Protein AF-0000000080758998 (afdb_homodimer)

Organism: Acetivibrio thermocellus (strain ATCC 27405 / DSM 1237 / JCM 9322 / NBRC 103400 / NCIMB 10682 / NRRL B-4536 / VPI 7372) (NCBI:txid203119)

pLDDT: mean 91.08, std 13.08, range [47.91, 98.75]

Secondary structure (DSSP, 8-state):
--S-HHHHHHHHHHHHHHHTGGGSPBPHHHHHHHHT--HHHHHHHHHHHHHTTSEEEE-STT-EEEESS-GGG-BHHHHHHHHH----SSGGG-TTS----TTGGG-TTHHHHHHHHHHHHHHHHT-BHHHHHHHHHHHHHH-/--S-HHHHHHHHHHHHHHHTGGGSPBPHHHHHHHHT--HHHHHHHHHHHHHTTSEEEE-STT-EEEESS-GGG-BHHHHHHHHH----SSGGG-TTS----TTGGG-TTHHHHHHHHHHHHHHHHT-BHHHHHHHHHHHHHH-

Sequence (286 aa):
MWLSTKGRYGLKAMLDLALHNGEGPVALKSIAERQNLPENYLEQLFATLKKAGHITSVRGAQGGYLLSKDPDSITIGSILRSLEGSLAPVDCVVEDSSPKCDRFDNCVTKIVWEKIRDSVNEAVDSITLGDLVKESNKNSALSMWLSTKGRYGLKAMLDLALHNGEGPVALKSIAERQNLPENYLEQLFATLKKAGHITSVRGAQGGYLLSKDPDSITIGSILRSLEGSLAPVDCVVEDSSPKCDRFDNCVTKIVWEKIRDSVNEAVDSITLGDLVKESNKNSALS

Radius of gyration: 22.81 Å; Cα contacts (8 Å, |Δi|>4): 418; chains: 2; bounding box: 39×72×48 Å

Nearest PDB structures (foldseek):
  2y75-assembly1_E  TM=8.784E-01  e=3.991E-14  Bacillus subtilis
  4cic-assembly1_B  TM=9.166E-01  e=1.744E-13  Thermincola potens JR
  3lwf-assembly1_A  TM=8.709E-01  e=7.597E-12  Listeria innocua
  4hf0-assembly1_B  TM=9.164E-01  e=1.730E-10  Escherichia coli K-12
  4hf0-assembly1_A  TM=8.761E-01  e=5.642E-11  Escherichia coli K-12

InterPro domains:
  IPR000944 Transcription regulator Rrf2 [PF02082] (3-135)
  IPR000944 Transcription regulator Rrf2 [PS51197] (2-134)
  IPR000944 Transcription regulator Rrf2 [PTHR33221] (1-139)
  IPR000944 Transcription regulator Rrf2 [TIGR00738] (1-134)
  IPR036388 Winged helix-like DNA-binding domain superfamily [G3DSA:1.10.10.10] (1-142)
  IPR036390 Winged helix DNA-binding domain superfamily [SSF46785] (3-136)

Structure (mmCIF, N/CA/C/O backbone):
data_AF-0000000080758998-model_v1
#
loop_
_entity.id
_entity.type
_entity.pdbx_description
1 polymer 'Transcriptional regulator, BadM/Rrf2 family'
#
loop_
_atom_site.group_PDB
_atom_site.id
_atom_site.type_symbol
_atom_site.label_atom_id
_atom_site.label_alt_id
_atom_site.label_comp_id
_atom_site.label_asym_id
_atom_site.label_entity_id
_atom_site.label_seq_id
_atom_site.pdbx_PDB_ins_code
_atom_site.Cartn_x
_atom_site.Cartn_y
_atom_site.Cartn_z
_atom_site.occupancy
_atom_site.B_iso_or_equiv
_atom_site.auth_seq_id
_atom_site.auth_comp_id
_atom_site.auth_asym_id
_atom_site.auth_atom_id
_atom_site.pdbx_PDB_model_num
ATOM 1 N N . MET A 1 1 ? 4.918 3.82 -6.637 1 75.25 1 MET A N 1
ATOM 2 C CA . MET A 1 1 ? 4.43 4.801 -5.672 1 75.25 1 MET A CA 1
ATOM 3 C C . MET A 1 1 ? 2.904 4.875 -5.691 1 75.25 1 MET A C 1
ATOM 5 O O . MET A 1 1 ? 2.293 4.863 -6.762 1 75.25 1 MET A O 1
ATOM 9 N N . TRP A 1 2 ? 2.297 4.48 -4.488 1 87 2 TRP A N 1
ATOM 10 C CA . TRP A 1 2 ? 0.851 4.332 -4.617 1 87 2 TRP A CA 1
ATOM 11 C C . TRP A 1 2 ? 0.118 5.332 -3.732 1 87 2 TRP A C 1
ATOM 13 O O . TRP A 1 2 ? -1.095 5.516 -3.863 1 87 2 TRP A O 1
ATOM 23 N N . LEU A 1 3 ? 0.862 6.023 -2.943 1 92.38 3 LEU A N 1
ATOM 24 C CA . LEU A 1 3 ? 0.209 7.105 -2.217 1 92.38 3 LEU A CA 1
ATOM 25 C C . LEU A 1 3 ? 0.154 8.375 -3.061 1 92.38 3 LEU A C 1
ATOM 27 O O . LEU A 1 3 ? 1.17 8.797 -3.617 1 92.38 3 LEU A O 1
ATOM 31 N N . SER A 1 4 ? -0.999 8.953 -3.184 1 93.06 4 SER A N 1
ATOM 32 C CA . SER A 1 4 ? -1.203 10.102 -4.062 1 93.06 4 SER A CA 1
ATOM 33 C C . SER A 1 4 ? -0.586 11.367 -3.477 1 93.06 4 SER A C 1
ATOM 35 O O . SER A 1 4 ? -0.153 11.375 -2.322 1 93.06 4 SER A O 1
ATOM 37 N N . THR A 1 5 ? -0.54 12.398 -4.285 1 92.12 5 THR A N 1
ATOM 38 C CA . THR A 1 5 ? -0.118 13.711 -3.814 1 92.12 5 THR A CA 1
ATOM 39 C C . THR A 1 5 ? -1.087 14.25 -2.766 1 92.12 5 THR A C 1
ATOM 41 O O . THR A 1 5 ? -0.68 14.953 -1.837 1 92.12 5 THR A O 1
ATOM 44 N N . LYS A 1 6 ? -2.361 13.859 -2.928 1 94.94 6 LYS A N 1
ATOM 45 C CA . LYS A 1 6 ? -3.363 14.289 -1.957 1 94.94 6 LYS A CA 1
ATOM 46 C C . LYS A 1 6 ? -3.02 13.797 -0.555 1 94.94 6 LYS A C 1
ATOM 48 O O . LYS A 1 6 ? -3.07 14.57 0.408 1 94.94 6 LYS A O 1
ATOM 53 N N . GLY A 1 7 ? -2.688 12.516 -0.484 1 96 7 GLY A N 1
ATOM 54 C CA . GLY A 1 7 ? -2.305 11.961 0.805 1 96 7 GLY A CA 1
ATOM 55 C C . GLY A 1 7 ? -1.021 12.555 1.354 1 96 7 GLY A C 1
ATOM 56 O O . GLY A 1 7 ? -0.948 12.906 2.533 1 96 7 GLY A O 1
ATOM 57 N N . ARG A 1 8 ? -0.044 12.758 0.518 1 94.88 8 ARG A N 1
ATOM 58 C CA . ARG A 1 8 ? 1.261 13.258 0.937 1 94.88 8 ARG A CA 1
ATOM 59 C C . ARG A 1 8 ? 1.174 14.719 1.374 1 94.88 8 ARG A C 1
ATOM 61 O O . ARG A 1 8 ? 1.619 15.07 2.467 1 94.88 8 ARG A O 1
ATOM 68 N N . TYR A 1 9 ? 0.554 15.531 0.557 1 95.44 9 TYR A N 1
ATOM 69 C CA . TYR A 1 9 ? 0.437 16.953 0.86 1 95.44 9 TYR A CA 1
ATOM 70 C C . TYR A 1 9 ? -0.519 17.188 2.023 1 95.44 9 TYR A C 1
ATOM 72 O O . TYR A 1 9 ? -0.305 18.078 2.842 1 95.44 9 TYR A O 1
ATOM 80 N N . GLY A 1 10 ? -1.543 16.375 2.064 1 97.25 10 GLY A N 1
ATOM 81 C CA . GLY A 1 10 ? -2.479 16.5 3.17 1 97.25 10 GLY A CA 1
ATOM 82 C C . GLY A 1 10 ? -1.844 16.219 4.52 1 97.25 10 GLY A C 1
ATOM 83 O O . GLY A 1 10 ? -2.062 16.969 5.477 1 97.25 10 GLY A O 1
ATOM 84 N N . LEU A 1 11 ? -1.077 15.203 4.516 1 97.38 11 LEU A N 1
ATOM 85 C CA . LEU A 1 11 ? -0.407 14.875 5.773 1 97.38 11 LEU A CA 1
ATOM 86 C C . LEU A 1 11 ? 0.593 15.961 6.152 1 97.38 11 LEU A C 1
ATOM 88 O O . LEU A 1 11 ? 0.676 16.359 7.316 1 97.38 11 LEU A O 1
ATOM 92 N N . LYS A 1 12 ? 1.304 16.438 5.211 1 95.75 12 LYS A N 1
ATOM 93 C CA . LYS A 1 12 ? 2.244 17.531 5.445 1 95.75 12 LYS A CA 1
ATOM 94 C C . LYS A 1 12 ? 1.531 18.766 5.992 1 95.75 12 LYS A C 1
ATOM 96 O O . LYS A 1 12 ? 2.01 19.406 6.934 1 95.75 12 LYS A O 1
ATOM 101 N N . ALA A 1 13 ? 0.455 19.078 5.402 1 96.5 13 ALA A N 1
ATOM 102 C CA . ALA A 1 13 ? -0.324 20.25 5.809 1 96.5 13 ALA A CA 1
ATOM 103 C C . ALA A 1 13 ? -0.891 20.062 7.211 1 96.5 13 ALA A C 1
ATOM 105 O O . ALA A 1 13 ? -0.872 21 8.016 1 96.5 13 ALA A O 1
ATOM 106 N N . MET A 1 14 ? -1.357 18.891 7.512 1 97.81 14 MET A N 1
ATOM 107 C CA . MET A 1 14 ? -1.896 18.609 8.836 1 97.81 14 MET A CA 1
ATOM 108 C C . MET A 1 14 ? -0.81 18.719 9.898 1 97.81 14 MET A C 1
ATOM 110 O O . MET A 1 14 ? -1.061 19.219 11 1 97.81 14 MET A O 1
ATOM 114 N N . LEU A 1 15 ? 0.361 18.234 9.555 1 97.25 15 LEU A N 1
ATOM 115 C CA . LEU A 1 15 ? 1.479 18.375 10.477 1 97.25 15 LEU A CA 1
ATOM 116 C C . LEU A 1 15 ? 1.803 19.844 10.727 1 97.25 15 LEU A C 1
ATOM 118 O O . LEU A 1 15 ? 2.006 20.25 11.867 1 97.25 15 LEU A O 1
ATOM 122 N N . ASP A 1 16 ? 1.85 20.609 9.656 1 96.19 16 ASP A N 1
ATOM 123 C CA . ASP A 1 16 ? 2.1 22.047 9.797 1 96.19 16 ASP A CA 1
ATOM 124 C C . ASP A 1 16 ? 1.075 22.688 10.719 1 96.19 16 ASP A C 1
ATOM 126 O O . ASP A 1 16 ? 1.44 23.422 11.641 1 96.19 16 ASP A O 1
ATOM 130 N N . LEU A 1 17 ? -0.152 22.375 10.484 1 97.31 17 LEU A N 1
ATOM 131 C CA . LEU A 1 17 ? -1.224 22.906 11.32 1 97.31 17 LEU A CA 1
ATOM 132 C C . LEU A 1 17 ? -1.021 22.516 12.781 1 97.31 17 LEU A C 1
ATOM 134 O O . LEU A 1 17 ? -1.154 23.359 13.672 1 97.31 17 LEU A O 1
ATOM 138 N N . ALA A 1 18 ? -0.689 21.281 13 1 97.25 18 ALA A N 1
ATOM 139 C CA . ALA A 1 18 ? -0.505 20.766 14.352 1 97.25 18 ALA A CA 1
ATOM 140 C C . ALA A 1 18 ? 0.653 21.469 15.055 1 97.25 18 ALA A C 1
ATOM 142 O O . ALA A 1 18 ? 0.594 21.734 16.25 1 97.25 18 ALA A O 1
ATOM 143 N N . LEU A 1 19 ? 1.689 21.766 14.305 1 95.75 19 LEU A N 1
ATOM 144 C CA . LEU A 1 19 ? 2.871 22.422 14.859 1 95.75 19 LEU A CA 1
ATOM 145 C C . LEU A 1 19 ? 2.555 23.844 15.289 1 95.75 19 LEU A C 1
ATOM 147 O O . LEU A 1 19 ? 3.254 24.422 16.125 1 95.75 19 LEU A O 1
ATOM 151 N N . HIS A 1 20 ? 1.472 24.391 14.781 1 94.31 20 HIS A N 1
ATOM 152 C CA . HIS A 1 20 ? 1.11 25.781 15.062 1 94.31 20 HIS A CA 1
ATOM 153 C C . HIS A 1 20 ? -0.234 25.859 15.781 1 94.31 20 HIS A C 1
ATOM 155 O O . HIS A 1 20 ? -0.854 26.922 15.82 1 94.31 20 HIS A O 1
ATOM 161 N N . ASN A 1 21 ? -0.878 24.734 16.219 1 86.12 21 ASN A N 1
ATOM 162 C CA . ASN A 1 21 ? -2.189 24.594 16.844 1 86.12 21 ASN A CA 1
ATOM 163 C C . ASN A 1 21 ? -2.301 25.453 18.109 1 86.12 21 ASN A C 1
ATOM 165 O O . ASN A 1 21 ? -3.395 25.891 18.469 1 86.12 21 ASN A O 1
ATOM 169 N N . GLY A 1 22 ? -1.357 25.844 18.828 1 83.44 22 GLY A N 1
ATOM 170 C CA . GLY A 1 22 ? -1.404 26.594 20.078 1 83.44 22 GLY A CA 1
ATOM 171 C C . GLY A 1 22 ? -1.397 28.094 19.875 1 83.44 22 GLY A C 1
ATOM 172 O O . GLY A 1 22 ? -1.568 28.859 20.828 1 83.44 22 GLY A O 1
ATOM 173 N N . GLU A 1 23 ? -1.431 28.609 18.688 1 87 23 GLU A N 1
ATOM 174 C CA . GLU A 1 23 ? -1.254 30.031 18.391 1 87 23 GLU A CA 1
ATOM 175 C C . GLU A 1 23 ? -2.537 30.641 17.844 1 87 23 GLU A C 1
ATOM 177 O O . GLU A 1 23 ? -2.535 31.781 17.375 1 87 23 GLU A O 1
ATOM 182 N N . GLY A 1 24 ? -3.65 29.938 17.922 1 92.44 24 GLY A N 1
ATOM 183 C CA . GLY A 1 24 ? -4.871 30.391 17.281 1 92.44 24 GLY A CA 1
ATOM 184 C C . GLY A 1 24 ? -5.055 29.844 15.875 1 92.44 24 GLY A C 1
ATOM 185 O O . GLY A 1 24 ? -4.312 28.953 15.453 1 92.44 24 GLY A O 1
ATOM 186 N N . PRO A 1 25 ? -6.062 30.375 15.203 1 97.06 25 PRO A N 1
ATOM 187 C CA . PRO A 1 25 ? -6.309 29.906 13.844 1 97.06 25 PRO A CA 1
ATOM 188 C C . PRO A 1 25 ? -5.133 30.156 12.906 1 97.06 25 PRO A C 1
ATOM 190 O O . PRO A 1 25 ? -4.5 31.219 12.977 1 97.06 25 PRO A O 1
ATOM 193 N N . VAL A 1 26 ? -4.801 29.141 12.117 1 97.19 26 VAL A N 1
ATOM 194 C CA . VAL A 1 26 ? -3.682 29.25 11.18 1 97.19 26 VAL A CA 1
ATOM 195 C C . VAL A 1 26 ? -4.207 29.531 9.773 1 97.19 26 VAL A C 1
ATOM 197 O O . VAL A 1 26 ? -5.051 28.781 9.266 1 97.19 26 VAL A O 1
ATOM 200 N N . ALA A 1 27 ? -3.654 30.562 9.203 1 96.5 27 ALA A N 1
ATOM 201 C CA . ALA A 1 27 ? -4.094 30.938 7.863 1 96.5 27 ALA A CA 1
ATOM 202 C C . ALA A 1 27 ? -3.623 29.906 6.828 1 96.5 27 ALA A C 1
ATOM 204 O O . ALA A 1 27 ? -2.479 29.453 6.875 1 96.5 27 ALA A O 1
ATOM 205 N N . LEU A 1 28 ? -4.562 29.609 5.914 1 96.81 28 LEU A N 1
ATOM 206 C CA . LEU A 1 28 ? -4.242 28.688 4.84 1 96.81 28 LEU A CA 1
ATOM 207 C C . LEU A 1 28 ? -3.037 29.156 4.039 1 96.81 28 LEU A C 1
ATOM 209 O O . LEU A 1 28 ? -2.172 28.359 3.672 1 96.81 28 LEU A O 1
ATOM 213 N N . LYS A 1 29 ? -3.004 30.406 3.764 1 96.31 29 LYS A N 1
ATOM 214 C CA . LYS A 1 29 ? -1.925 31.016 2.992 1 96.31 29 LYS A CA 1
ATOM 215 C C . LYS A 1 29 ? -0.573 30.797 3.662 1 96.31 29 LYS A C 1
ATOM 217 O O . LYS A 1 29 ? 0.427 30.547 2.986 1 96.31 29 LYS A O 1
ATOM 222 N N . SER A 1 30 ? -0.498 30.938 4.926 1 96.31 30 SER A N 1
ATOM 223 C CA . SER A 1 30 ? 0.747 30.734 5.66 1 96.31 30 SER A CA 1
ATOM 224 C C . SER A 1 30 ? 1.235 29.297 5.535 1 96.31 30 SER A C 1
ATOM 226 O O . SER A 1 30 ? 2.432 29.047 5.355 1 96.31 30 SER A O 1
ATOM 228 N N . ILE A 1 31 ? 0.335 28.359 5.609 1 96.25 31 ILE A N 1
ATOM 229 C CA . ILE A 1 31 ? 0.683 26.938 5.457 1 96.25 31 ILE A CA 1
ATOM 230 C C . ILE A 1 31 ? 1.204 26.688 4.043 1 96.25 31 ILE A C 1
ATOM 232 O O . ILE A 1 31 ? 2.234 26.047 3.863 1 96.25 31 ILE A O 1
ATOM 236 N N . ALA A 1 32 ? 0.488 27.188 3.096 1 97.12 32 ALA A N 1
ATOM 237 C CA . ALA A 1 32 ? 0.875 27.031 1.696 1 97.12 32 ALA A CA 1
ATOM 238 C C . ALA A 1 32 ? 2.293 27.547 1.46 1 97.12 32 ALA A C 1
ATOM 240 O O . ALA A 1 32 ? 3.1 26.875 0.81 1 97.12 32 ALA A O 1
ATOM 241 N N . GLU A 1 33 ? 2.637 28.656 2.014 1 96.19 33 GLU A N 1
ATOM 242 C CA . GLU A 1 33 ? 3.949 29.266 1.853 1 96.19 33 GLU A CA 1
ATOM 243 C C . GLU A 1 33 ? 5.035 28.453 2.547 1 96.19 33 GLU A C 1
ATOM 245 O O . GLU A 1 33 ? 6.082 28.172 1.959 1 96.19 33 GLU A O 1
ATOM 250 N N . ARG A 1 34 ? 4.746 28.031 3.736 1 93.88 34 ARG A N 1
ATOM 251 C CA . ARG A 1 34 ? 5.734 27.281 4.5 1 93.88 34 ARG A CA 1
ATOM 252 C C . ARG A 1 34 ? 6.027 25.938 3.848 1 93.88 34 ARG A C 1
ATOM 254 O O . ARG A 1 34 ? 7.176 25.484 3.832 1 93.88 34 ARG A O 1
ATOM 261 N N . GLN A 1 35 ? 4.965 25.312 3.262 1 92.88 35 GLN A N 1
ATOM 262 C CA . GLN A 1 35 ? 5.102 23.969 2.744 1 92.88 35 GLN A CA 1
ATOM 263 C C . GLN A 1 35 ? 5.273 23.969 1.228 1 92.88 35 GLN A C 1
ATOM 265 O O . GLN A 1 35 ? 5.371 22.906 0.605 1 92.88 35 GLN A O 1
ATOM 270 N N . ASN A 1 36 ? 5.32 25.141 0.653 1 93 36 ASN A N 1
ATOM 271 C CA . ASN A 1 36 ? 5.492 25.297 -0.787 1 93 36 ASN A CA 1
ATOM 272 C C . ASN A 1 36 ? 4.449 24.5 -1.566 1 93 36 ASN A C 1
ATOM 274 O O . ASN A 1 36 ? 4.793 23.688 -2.432 1 93 36 ASN A O 1
ATOM 278 N N . LEU A 1 37 ? 3.199 24.734 -1.185 1 94.88 37 LEU A N 1
ATOM 279 C CA . LEU A 1 37 ? 2.053 24.125 -1.847 1 94.88 37 LEU A CA 1
ATOM 280 C C . LEU A 1 37 ? 1.138 25.188 -2.445 1 94.88 37 LEU A C 1
ATOM 282 O O . LEU A 1 37 ? 0.987 26.266 -1.879 1 94.88 37 LEU A O 1
ATOM 286 N N . PRO A 1 38 ? 0.554 24.859 -3.568 1 95.88 38 PRO A N 1
ATOM 287 C CA . PRO A 1 38 ? -0.448 25.797 -4.07 1 95.88 38 PRO A CA 1
ATOM 288 C C . PRO A 1 38 ? -1.614 25.984 -3.105 1 95.88 38 PRO A C 1
ATOM 290 O O . PRO A 1 38 ? -2.162 25.016 -2.59 1 95.88 38 PRO A O 1
ATOM 293 N N . GLU A 1 39 ? -1.94 27.266 -2.906 1 96.75 39 GLU A N 1
ATOM 294 C CA . GLU A 1 39 ? -3.004 27.578 -1.957 1 96.75 39 GLU A CA 1
ATOM 295 C C . GLU A 1 39 ? -4.328 26.953 -2.389 1 96.75 39 GLU A C 1
ATOM 297 O O . GLU A 1 39 ? -5.094 26.469 -1.553 1 96.75 39 GLU A O 1
ATOM 302 N N . ASN A 1 40 ? -4.652 27 -3.654 1 97 40 ASN A N 1
ATOM 303 C CA . ASN A 1 40 ? -5.898 26.422 -4.156 1 97 40 ASN A CA 1
ATOM 304 C C . ASN A 1 40 ? -5.965 24.922 -3.912 1 97 40 ASN A C 1
ATOM 306 O O . ASN A 1 40 ? -7.035 24.391 -3.605 1 97 40 ASN A O 1
ATOM 310 N N . TYR A 1 41 ? -4.863 24.297 -4.129 1 96.56 41 TYR A N 1
ATOM 311 C CA . TYR A 1 41 ? -4.793 22.875 -3.855 1 96.56 41 TYR A CA 1
ATOM 312 C C . TYR A 1 41 ? -5.031 22.578 -2.379 1 96.56 41 TYR A C 1
ATOM 314 O O . TYR A 1 41 ? -5.785 21.672 -2.029 1 96.56 41 TYR A O 1
ATOM 322 N N . LEU A 1 42 ? -4.422 23.375 -1.523 1 97.75 42 LEU A N 1
ATOM 323 C CA . LEU A 1 42 ? -4.578 23.234 -0.081 1 97.75 42 LEU A CA 1
ATOM 324 C C . LEU A 1 42 ? -6.027 23.469 0.336 1 97.75 42 LEU A C 1
ATOM 326 O O . LEU A 1 42 ? -6.52 22.844 1.273 1 97.75 42 LEU A O 1
ATOM 330 N N . GLU A 1 43 ? -6.656 24.375 -0.292 1 97.88 43 GLU A N 1
ATOM 331 C CA . GLU A 1 43 ? -8.062 24.641 -0.006 1 97.88 43 GLU A CA 1
ATOM 332 C C . GLU A 1 43 ? -8.914 23.391 -0.215 1 97.88 43 GLU A C 1
ATOM 334 O O . GLU A 1 43 ? -9.789 23.094 0.599 1 97.88 43 GLU A O 1
ATOM 339 N N . GLN A 1 44 ? -8.688 22.734 -1.255 1 98 44 GLN A N 1
ATOM 340 C CA . GLN A 1 44 ? -9.422 21.5 -1.559 1 98 44 GLN A CA 1
ATOM 341 C C . GLN A 1 44 ? -9.133 20.422 -0.524 1 98 44 GLN A C 1
ATOM 343 O O . GLN A 1 44 ? -10.047 19.734 -0.064 1 98 44 GLN A O 1
ATOM 348 N N . LEU A 1 45 ? -7.879 20.281 -0.2 1 98.38 45 LEU A N 1
ATOM 349 C CA . LEU A 1 45 ? -7.5 19.297 0.804 1 98.38 45 LEU A CA 1
ATOM 350 C C . LEU A 1 45 ? -8.164 19.594 2.143 1 98.38 45 LEU A C 1
ATOM 352 O O . LEU A 1 45 ? -8.703 18.703 2.787 1 98.38 45 LEU A O 1
ATOM 356 N N . PHE A 1 46 ? -8.133 20.906 2.525 1 98.5 46 PHE A N 1
ATOM 357 C CA . PHE A 1 46 ? -8.656 21.297 3.828 1 98.5 46 PHE A CA 1
ATOM 358 C C . PHE A 1 46 ? -10.172 21.172 3.859 1 98.5 46 PHE A C 1
ATOM 360 O O . PHE A 1 46 ? -10.758 20.875 4.906 1 98.5 46 PHE A O 1
ATOM 367 N N . ALA A 1 47 ? -10.805 21.406 2.727 1 98.5 47 ALA A N 1
ATOM 368 C CA . ALA A 1 47 ? -12.25 21.172 2.668 1 98.5 47 ALA A CA 1
ATOM 369 C C . ALA A 1 47 ? -12.578 19.719 3.012 1 98.5 47 ALA A C 1
ATOM 371 O O . ALA A 1 47 ? -13.492 19.453 3.793 1 98.5 47 ALA A O 1
ATOM 372 N N . THR A 1 48 ? -11.844 18.828 2.439 1 98.56 48 THR A N 1
ATOM 373 C CA . THR A 1 48 ? -12.039 17.391 2.688 1 98.56 48 THR A CA 1
ATOM 374 C C . THR A 1 48 ? -11.75 17.062 4.148 1 98.56 48 THR A C 1
ATOM 376 O O . THR A 1 48 ? -12.516 16.328 4.781 1 98.56 48 THR A O 1
ATOM 379 N N . LEU A 1 49 ? -10.664 17.578 4.691 1 98.75 49 LEU A N 1
ATOM 380 C CA . LEU A 1 49 ? -10.25 17.328 6.066 1 98.75 49 LEU A CA 1
ATOM 381 C C . LEU A 1 49 ? -11.258 17.891 7.055 1 98.75 49 LEU A C 1
ATOM 383 O O . LEU A 1 49 ? -11.5 17.312 8.109 1 98.75 49 LEU A O 1
ATOM 387 N N . LYS A 1 50 ? -11.82 19.078 6.715 1 98.69 50 LYS A N 1
ATOM 388 C CA . LYS A 1 50 ? -12.859 19.672 7.543 1 98.69 50 LYS A CA 1
ATOM 389 C C . LYS A 1 50 ? -14.117 18.812 7.566 1 98.69 50 LYS A C 1
ATOM 391 O O . LYS A 1 50 ? -14.68 18.562 8.633 1 98.69 50 LYS A O 1
ATOM 396 N N . LYS A 1 51 ? -14.5 18.375 6.414 1 98.44 51 LYS A N 1
ATOM 397 C CA . LYS A 1 51 ? -15.672 17.5 6.305 1 98.44 51 LYS A CA 1
ATOM 398 C C . LYS A 1 51 ? -15.484 16.219 7.113 1 98.44 51 LYS A C 1
ATOM 400 O O . LYS A 1 51 ? -16.438 15.711 7.699 1 98.44 51 LYS A O 1
ATOM 405 N N . ALA A 1 52 ? -14.297 15.758 7.176 1 98.25 52 ALA A N 1
ATOM 406 C CA . ALA A 1 52 ? -13.977 14.523 7.891 1 98.25 52 ALA A CA 1
ATOM 407 C C . ALA A 1 52 ? -13.875 14.773 9.391 1 98.25 52 ALA A C 1
ATOM 409 O O . ALA A 1 52 ? -13.719 13.828 10.172 1 98.25 52 ALA A O 1
ATOM 410 N N . GLY A 1 53 ? -13.812 15.984 9.852 1 98.31 53 GLY A N 1
ATOM 411 C CA . GLY A 1 53 ? -13.844 16.328 11.266 1 98.31 53 GLY A CA 1
ATOM 412 C C . GLY A 1 53 ? -12.469 16.469 11.883 1 98.31 53 GLY A C 1
ATOM 413 O O . GLY A 1 53 ? -12.328 16.5 13.102 1 98.31 53 GLY A O 1
ATOM 414 N N . HIS A 1 54 ? -11.445 16.609 11.031 1 98.38 54 HIS A N 1
ATOM 415 C CA . HIS A 1 54 ? -10.086 16.719 11.555 1 98.38 54 HIS A CA 1
ATOM 416 C C . HIS A 1 54 ? -9.742 18.172 11.898 1 98.38 54 HIS A C 1
ATOM 418 O O . HIS A 1 54 ? -8.906 18.422 12.758 1 98.38 54 HIS A O 1
ATOM 424 N N . ILE A 1 55 ? -10.43 19.125 11.211 1 98.5 55 ILE A N 1
ATOM 425 C CA . ILE A 1 55 ? -10.133 20.531 11.414 1 98.5 55 ILE A CA 1
ATOM 426 C C . ILE A 1 55 ? -11.43 21.344 11.398 1 98.5 55 ILE A C 1
ATOM 428 O O . ILE A 1 55 ? -12.469 20.844 10.961 1 98.5 55 ILE A O 1
ATOM 432 N N . THR A 1 56 ? -11.32 22.5 11.93 1 97.69 56 THR A N 1
ATOM 433 C CA . THR A 1 56 ? -12.398 23.484 11.883 1 97.69 56 THR A CA 1
ATOM 434 C C . THR A 1 56 ? -11.898 24.812 11.312 1 97.69 56 THR A C 1
ATOM 436 O O . THR A 1 56 ? -10.695 25.062 11.297 1 97.69 56 THR A O 1
ATOM 439 N N . SER A 1 57 ? -12.812 25.594 10.805 1 97.12 57 SER A N 1
ATOM 440 C CA . SER A 1 57 ? -12.453 26.891 10.227 1 97.12 57 SER A CA 1
ATOM 441 C C . SER A 1 57 ? -13.039 28.031 11.031 1 97.12 57 SER A C 1
ATOM 443 O O . SER A 1 57 ? -14.133 27.922 11.586 1 97.12 57 SER A O 1
ATOM 445 N N . VAL A 1 58 ? -12.289 29.078 11.18 1 96.19 58 VAL A N 1
ATOM 446 C CA . VAL A 1 58 ? -12.711 30.344 11.766 1 96.19 58 VAL A CA 1
ATOM 447 C C . VAL A 1 58 ? -12.711 31.438 10.695 1 96.19 58 VAL A C 1
ATOM 449 O O . VAL A 1 58 ? -11.711 31.625 10 1 96.19 58 VAL A O 1
ATOM 452 N N . ARG A 1 59 ? -13.789 32.094 10.609 1 94.69 59 ARG A N 1
ATOM 453 C CA . ARG A 1 59 ? -13.922 33.125 9.594 1 94.69 59 ARG A CA 1
ATOM 454 C C . ARG A 1 59 ? -13.367 34.469 10.102 1 94.69 59 ARG A C 1
ATOM 456 O O . ARG A 1 59 ? -13.18 34.656 11.305 1 94.69 59 ARG A O 1
ATOM 463 N N . GLY A 1 60 ? -13.094 35.406 9.172 1 91.69 60 GLY A N 1
ATOM 464 C CA . GLY A 1 60 ? -12.688 36.75 9.508 1 91.69 60 GLY A CA 1
ATOM 465 C C . GLY A 1 60 ? -11.211 37 9.266 1 91.69 60 GLY A C 1
ATOM 466 O O . GLY A 1 60 ? -10.453 36.094 8.969 1 91.69 60 GLY A O 1
ATOM 467 N N . ALA A 1 61 ? -10.711 38.188 9.43 1 89 61 ALA A N 1
ATOM 468 C CA . ALA A 1 61 ? -9.359 38.656 9.141 1 89 61 ALA A CA 1
ATOM 469 C C . ALA A 1 61 ? -8.32 37.875 9.945 1 89 61 ALA A C 1
ATOM 471 O O . ALA A 1 61 ? -7.211 37.625 9.469 1 89 61 ALA A O 1
ATOM 472 N N . GLN A 1 62 ? -8.719 37.469 11.164 1 90.62 62 GLN A N 1
ATOM 473 C CA . GLN A 1 62 ? -7.805 36.719 12.008 1 90.62 62 GLN A CA 1
ATOM 474 C C . GLN A 1 62 ? -8.188 35.25 12.047 1 90.62 62 GLN A C 1
ATOM 476 O O . GLN A 1 62 ? -7.84 34.531 12.984 1 90.62 62 GLN A O 1
ATOM 481 N N . GLY A 1 63 ? -8.938 34.906 10.961 1 95.44 63 GLY A N 1
ATOM 482 C CA . GLY A 1 63 ? -9.398 33.531 10.93 1 95.44 63 GLY A CA 1
ATOM 483 C C . GLY A 1 63 ? -8.375 32.594 10.344 1 95.44 63 GLY A C 1
ATOM 484 O O . GLY A 1 63 ? -7.191 32.906 10.258 1 95.44 63 GLY A O 1
ATOM 485 N N . GLY A 1 64 ? -8.844 31.312 10.133 1 97.12 64 GLY A N 1
ATOM 486 C CA . GLY A 1 64 ? -8.008 30.219 9.68 1 97.12 64 GLY A CA 1
ATOM 487 C C . GLY A 1 64 ? -8.516 28.859 10.125 1 97.12 64 GLY A C 1
ATOM 488 O O . GLY A 1 64 ? -9.727 28.625 10.18 1 97.12 64 GLY A O 1
ATOM 489 N N . TYR A 1 65 ? -7.617 28.016 10.25 1 98.06 65 TYR A N 1
ATOM 490 C CA . TYR A 1 65 ? -7.992 26.641 10.57 1 98.06 65 TYR A CA 1
ATOM 491 C C . TYR A 1 65 ? -7.387 26.219 11.898 1 98.06 65 TYR A C 1
ATOM 493 O O . TYR A 1 65 ? -6.324 26.703 12.289 1 98.06 65 TYR A O 1
ATOM 501 N N . LEU A 1 66 ? -8.172 25.375 12.547 1 97.56 66 LEU A N 1
ATOM 502 C CA . LEU A 1 66 ? -7.75 24.75 13.797 1 97.56 66 LEU A CA 1
ATOM 503 C C . LEU A 1 66 ? -7.926 23.25 13.734 1 97.56 66 LEU A C 1
ATOM 505 O O . LEU A 1 66 ? -8.828 22.75 13.055 1 97.56 66 LEU A O 1
ATOM 509 N N . LEU A 1 67 ? -7.031 22.547 14.461 1 97.88 67 LEU A N 1
ATOM 510 C CA . LEU A 1 67 ? -7.336 21.125 14.68 1 97.88 67 LEU A CA 1
ATOM 511 C C . LEU A 1 67 ? -8.625 20.969 15.477 1 97.88 67 LEU A C 1
ATOM 513 O O . LEU A 1 67 ? -8.883 21.719 16.422 1 97.88 67 LEU A O 1
ATOM 517 N N . SER A 1 68 ? -9.422 20.031 15.117 1 96.81 68 SER A N 1
ATOM 518 C CA . SER A 1 68 ? -10.703 19.812 15.781 1 96.81 68 SER A CA 1
ATOM 519 C C . SER A 1 68 ? -10.516 19.094 17.109 1 96.81 68 SER A C 1
ATOM 521 O O . SER A 1 68 ? -11.391 19.141 17.984 1 96.81 68 SER A O 1
ATOM 523 N N . LYS A 1 69 ? -9.438 18.328 17.25 1 95.94 69 LYS A N 1
ATOM 524 C CA . LYS A 1 69 ? -9.117 17.562 18.453 1 95.94 69 LYS A CA 1
ATOM 525 C C . LYS A 1 69 ? -7.621 17.562 18.719 1 95.94 69 LYS A C 1
ATOM 527 O O . LYS A 1 69 ? -6.836 18.078 17.922 1 95.94 69 LYS A O 1
ATOM 532 N N . ASP A 1 70 ? -7.285 17.062 19.875 1 96.94 70 ASP A N 1
ATOM 533 C CA . ASP A 1 70 ? -5.883 16.922 20.25 1 96.94 70 ASP A CA 1
ATOM 534 C C . ASP A 1 70 ? -5.117 16.094 19.219 1 96.94 70 ASP A C 1
ATOM 536 O O . ASP A 1 70 ? -5.617 15.078 18.734 1 96.94 70 ASP A O 1
ATOM 540 N N . PRO A 1 71 ? -3.938 16.609 18.812 1 98 71 PRO A N 1
ATOM 541 C CA . PRO A 1 71 ? -3.152 15.875 17.828 1 98 71 PRO A CA 1
ATOM 542 C C . PRO A 1 71 ? -2.91 14.414 18.219 1 98 71 PRO A C 1
ATOM 544 O O . PRO A 1 71 ? -2.793 13.547 17.344 1 98 71 PRO A O 1
ATOM 547 N N . ASP A 1 72 ? -2.863 14.086 19.531 1 98.19 72 ASP A N 1
ATOM 548 C CA . ASP A 1 72 ? -2.617 12.727 20 1 98.19 72 ASP A CA 1
ATOM 549 C C . ASP A 1 72 ? -3.828 11.828 19.75 1 98.19 72 ASP A C 1
ATOM 551 O O . ASP A 1 72 ? -3.727 10.602 19.812 1 98.19 72 ASP A O 1
ATOM 555 N N . SER A 1 73 ? -4.961 12.445 19.453 1 98.06 73 SER A N 1
ATOM 556 C CA . SER A 1 73 ? -6.191 11.695 19.219 1 98.06 73 SER A CA 1
ATOM 557 C C . SER A 1 73 ? -6.469 11.539 17.734 1 98.06 73 SER A C 1
ATOM 559 O O . SER A 1 73 ? -7.453 10.906 17.344 1 98.06 73 SER A O 1
ATOM 561 N N . ILE A 1 74 ? -5.664 12.117 16.859 1 98.44 74 ILE A N 1
ATOM 562 C CA . ILE A 1 74 ? -5.805 12.039 15.414 1 98.44 74 ILE A CA 1
ATOM 563 C C . ILE A 1 74 ? -4.766 11.07 14.852 1 98.44 74 ILE A C 1
ATOM 565 O O . ILE A 1 74 ? -3.568 11.367 14.859 1 98.44 74 ILE A O 1
ATOM 569 N N . THR A 1 75 ? -5.203 9.953 14.352 1 98.75 75 THR A N 1
ATOM 570 C CA . THR A 1 75 ? -4.266 8.992 13.789 1 98.75 75 THR A CA 1
ATOM 571 C C . THR A 1 75 ? -3.914 9.367 12.352 1 98.75 75 THR A C 1
ATOM 573 O O . THR A 1 75 ? -4.707 10.008 11.656 1 98.75 75 THR A O 1
ATOM 576 N N . ILE A 1 76 ? -2.766 8.93 11.93 1 98.75 76 ILE A N 1
ATOM 577 C CA . ILE A 1 76 ? -2.361 9.125 10.539 1 98.75 76 ILE A CA 1
ATOM 578 C C . ILE A 1 76 ? -3.324 8.391 9.609 1 98.75 76 ILE A C 1
ATOM 580 O O . ILE A 1 76 ? -3.65 8.883 8.531 1 98.75 76 ILE A O 1
ATOM 584 N N . GLY A 1 77 ? -3.797 7.227 10.109 1 98.56 77 GLY A N 1
ATOM 585 C CA . GLY A 1 77 ? -4.758 6.461 9.336 1 98.56 77 GLY A CA 1
ATOM 586 C C . GLY A 1 77 ? -6.039 7.227 9.047 1 98.56 77 GLY A C 1
ATOM 587 O O . GLY A 1 77 ? -6.547 7.199 7.926 1 98.56 77 GLY A O 1
ATOM 588 N N . SER A 1 78 ? -6.555 7.91 10.102 1 98.56 78 SER A N 1
ATOM 589 C CA . SER A 1 78 ? -7.789 8.664 9.914 1 98.56 78 SER A CA 1
ATOM 590 C C . SER A 1 78 ? -7.594 9.797 8.914 1 98.56 78 SER A C 1
ATOM 592 O O . SER A 1 78 ? -8.477 10.07 8.094 1 98.56 78 SER A O 1
ATOM 594 N N . ILE A 1 79 ? -6.445 10.438 8.922 1 98.62 79 ILE A N 1
ATOM 595 C CA . ILE A 1 79 ? -6.133 11.516 7.984 1 98.62 79 ILE A CA 1
ATOM 596 C C . ILE A 1 79 ? -6.043 10.961 6.566 1 98.62 79 ILE A C 1
ATOM 598 O O . ILE A 1 79 ? -6.719 11.453 5.656 1 98.62 79 ILE A O 1
ATOM 602 N N . LEU A 1 80 ? -5.277 9.914 6.359 1 98.25 80 LEU A N 1
ATOM 603 C CA . LEU A 1 80 ? -5.047 9.367 5.027 1 98.25 80 LEU A CA 1
ATOM 604 C C . LEU A 1 80 ? -6.336 8.805 4.441 1 98.25 80 LEU A C 1
ATOM 606 O O . LEU A 1 80 ? -6.609 8.977 3.254 1 98.25 80 LEU A O 1
ATOM 610 N N . ARG A 1 81 ? -7.145 8.133 5.25 1 97.5 81 ARG A N 1
ATOM 611 C CA . ARG A 1 81 ? -8.383 7.562 4.738 1 97.5 81 ARG A CA 1
ATOM 612 C C . ARG A 1 81 ? -9.383 8.656 4.363 1 97.5 81 ARG A C 1
ATOM 614 O O . ARG A 1 81 ? -10.195 8.477 3.453 1 97.5 81 ARG A O 1
ATOM 621 N N . SER A 1 82 ? -9.312 9.781 5.035 1 97.69 82 SER A N 1
ATOM 622 C CA . SER A 1 82 ? -10.18 10.898 4.664 1 97.69 82 SER A CA 1
ATOM 623 C C . SER A 1 82 ? -9.789 11.469 3.309 1 97.69 82 SER A C 1
ATOM 625 O O . SER A 1 82 ? -10.641 11.984 2.578 1 97.69 82 SER A O 1
ATOM 627 N N . LEU A 1 83 ? -8.555 11.352 2.957 1 97.56 83 LEU A N 1
ATOM 628 C CA . LEU A 1 83 ? -8.031 11.961 1.736 1 97.56 83 LEU A CA 1
ATOM 629 C C . LEU A 1 83 ? -7.996 10.945 0.598 1 97.56 83 LEU A C 1
ATOM 631 O O . LEU A 1 83 ? -8.203 11.305 -0.565 1 97.56 83 LEU A O 1
ATOM 635 N N . GLU A 1 84 ? -7.73 9.664 0.925 1 95.25 84 GLU A N 1
ATOM 636 C CA . GLU A 1 84 ? -7.457 8.641 -0.078 1 95.25 84 GLU A CA 1
ATOM 637 C C . GLU A 1 84 ? -8.609 7.641 -0.175 1 95.25 84 GLU A C 1
ATOM 639 O O . GLU A 1 84 ? -8.727 6.91 -1.162 1 95.25 84 GLU A O 1
ATOM 644 N N . GLY A 1 85 ? -9.438 7.602 0.744 1 94.44 85 GLY A N 1
ATOM 645 C CA . GLY A 1 85 ? -10.328 6.465 0.886 1 94.44 85 GLY A CA 1
ATOM 646 C C . GLY A 1 85 ? -9.648 5.238 1.462 1 94.44 85 GLY A C 1
ATOM 647 O O . GLY A 1 85 ? -8.75 5.355 2.299 1 94.44 85 GLY A O 1
ATOM 648 N N . SER A 1 86 ? -10.133 4.055 1.026 1 95 86 SER A N 1
ATOM 649 C CA . SER A 1 86 ? -9.555 2.803 1.506 1 95 86 SER A CA 1
ATOM 650 C C . SER A 1 86 ? -8.078 2.699 1.146 1 95 86 SER A C 1
ATOM 652 O O . SER A 1 86 ? -7.676 3.08 0.044 1 95 86 SER A O 1
ATOM 654 N N . LEU A 1 87 ? -7.32 2.131 2.035 1 95.81 87 LEU A N 1
ATOM 655 C CA . LEU A 1 87 ? -5.898 1.927 1.785 1 95.81 87 LEU A CA 1
ATOM 656 C C . LEU A 1 87 ? -5.621 0.486 1.368 1 95.81 87 LEU A C 1
ATOM 658 O O . LEU A 1 87 ? -4.469 0.048 1.364 1 95.81 87 LEU A O 1
ATOM 662 N N . ALA A 1 88 ? -6.711 -0.233 1.074 1 95.25 88 ALA A N 1
ATOM 663 C CA . ALA A 1 88 ? -6.578 -1.611 0.611 1 95.25 88 ALA A CA 1
ATOM 664 C C . ALA A 1 88 ? -5.812 -1.678 -0.708 1 95.25 88 ALA A C 1
ATOM 666 O O . ALA A 1 88 ? -5.949 -0.792 -1.556 1 95.25 88 ALA A O 1
ATOM 667 N N . PRO A 1 89 ? -5.082 -2.771 -0.835 1 95.31 89 PRO A N 1
ATOM 668 C CA . PRO A 1 89 ? -4.273 -2.859 -2.053 1 95.31 89 PRO A CA 1
ATOM 669 C C . PRO A 1 89 ? -5.109 -3.145 -3.299 1 95.31 89 PRO A C 1
ATOM 671 O O . PRO A 1 89 ? -4.695 -2.811 -4.414 1 95.31 89 PRO A O 1
ATOM 674 N N . VAL A 1 90 ? -6.293 -3.867 -3.117 1 93.19 90 VAL A N 1
ATOM 675 C CA . VAL A 1 90 ? -7.16 -4.246 -4.227 1 93.19 90 VAL A CA 1
ATOM 676 C C . VAL A 1 90 ? -8.625 -4.105 -3.811 1 93.19 90 VAL A C 1
ATOM 678 O O . VAL A 1 90 ? -8.938 -4.062 -2.617 1 93.19 90 VAL A O 1
ATOM 681 N N . ASP A 1 91 ? -9.508 -4.113 -4.73 1 89.69 91 ASP A N 1
ATOM 682 C CA . ASP A 1 91 ? -10.914 -3.783 -4.508 1 89.69 91 ASP A CA 1
ATOM 683 C C . ASP A 1 91 ? -11.602 -4.859 -3.67 1 89.69 91 ASP A C 1
ATOM 685 O O . ASP A 1 91 ? -12.492 -4.559 -2.873 1 89.69 91 ASP A O 1
ATOM 689 N N . CYS A 1 92 ? -11.219 -6.016 -3.785 1 87.38 92 CYS A N 1
ATOM 690 C CA . CYS A 1 92 ? -11.961 -7.117 -3.186 1 87.38 92 CYS A CA 1
ATOM 691 C C . CYS A 1 92 ? -11.711 -7.191 -1.685 1 87.38 92 CYS A C 1
ATOM 693 O O . CYS A 1 92 ? -12.359 -7.965 -0.98 1 87.38 92 CYS A O 1
ATOM 695 N N . VAL A 1 93 ? -10.883 -6.41 -1.204 1 90.12 93 VAL A N 1
ATOM 696 C CA . VAL A 1 93 ? -10.625 -6.473 0.23 1 90.12 93 VAL A CA 1
ATOM 697 C C . VAL A 1 93 ? -10.883 -5.109 0.862 1 90.12 93 VAL A C 1
ATOM 699 O O . VAL A 1 93 ? -10.398 -4.82 1.959 1 90.12 93 VAL A O 1
ATOM 702 N N . VAL A 1 94 ? -11.617 -4.301 0.125 1 88.75 94 VAL A N 1
ATOM 703 C CA . VAL A 1 94 ? -12.023 -3.025 0.709 1 88.75 94 VAL A CA 1
ATOM 704 C C . VAL A 1 94 ? -13.016 -3.268 1.841 1 88.75 94 VAL A C 1
ATOM 706 O O . VAL A 1 94 ? -13.953 -4.062 1.696 1 88.75 94 VAL A O 1
ATOM 709 N N . GLU A 1 95 ? -12.789 -2.9 3.141 1 72.25 95 GLU A N 1
ATOM 710 C CA . GLU A 1 95 ? -13.539 -3.168 4.363 1 72.25 95 GLU A CA 1
ATOM 711 C C . GLU A 1 95 ? -15.039 -2.996 4.137 1 72.25 95 GLU A C 1
ATOM 713 O O . GLU A 1 95 ? -15.844 -3.789 4.633 1 72.25 95 GLU A O 1
ATOM 718 N N . ASP A 1 96 ? -15.625 -2.006 3.5 1 63.38 96 ASP A N 1
ATOM 719 C CA . ASP A 1 96 ? -17.062 -1.712 3.447 1 63.38 96 ASP A CA 1
ATOM 720 C C . ASP A 1 96 ? -17.672 -2.24 2.156 1 63.38 96 ASP A C 1
ATOM 722 O O . ASP A 1 96 ? -18.859 -1.995 1.882 1 63.38 96 ASP A O 1
ATOM 726 N N . SER A 1 97 ? -16.875 -2.971 1.414 1 57.56 97 SER A N 1
ATOM 727 C CA . SER A 1 97 ? -17.469 -3.395 0.145 1 57.56 97 SER A CA 1
ATOM 728 C C . SER A 1 97 ? -17.734 -4.895 0.137 1 57.56 97 SER A C 1
ATOM 730 O O . SER A 1 97 ? -17.031 -5.668 0.78 1 57.56 97 SER A O 1
ATOM 732 N N . SER A 1 98 ? -19.016 -5.16 0.066 1 55.25 98 SER A N 1
ATOM 733 C CA . SER A 1 98 ? -19.297 -6.555 -0.259 1 55.25 98 SER A CA 1
ATOM 734 C C . SER A 1 98 ? -18.375 -7.062 -1.363 1 55.25 98 SER A C 1
ATOM 736 O O . SER A 1 98 ? -18.141 -6.371 -2.359 1 55.25 98 SER A O 1
ATOM 738 N N . PRO A 1 99 ? -17.609 -7.953 -1.047 1 51.97 99 PRO A N 1
ATOM 739 C CA . PRO A 1 99 ? -16.609 -8.406 -2.016 1 51.97 99 PRO A CA 1
ATOM 740 C C . PRO A 1 99 ? -17.188 -8.602 -3.414 1 51.97 99 PRO A C 1
ATOM 742 O O . PRO A 1 99 ? -18.125 -9.398 -3.598 1 51.97 99 PRO A O 1
ATOM 745 N N . LYS A 1 100 ? -17.547 -7.52 -4.172 1 50.94 100 LYS A N 1
ATOM 746 C CA . LYS A 1 100 ? -17.969 -7.766 -5.547 1 50.94 100 LYS A CA 1
ATOM 747 C C . LYS A 1 100 ? -16.953 -8.625 -6.297 1 50.94 100 LYS A C 1
ATOM 749 O O . LYS A 1 100 ? -16.516 -8.258 -7.387 1 50.94 100 LYS A O 1
ATOM 754 N N . CYS A 1 101 ? -16.078 -9.266 -5.699 1 54.72 101 CYS A N 1
ATOM 755 C CA . CYS A 1 101 ? -15.203 -10.047 -6.578 1 54.72 101 CYS A CA 1
ATOM 756 C C . CYS A 1 101 ? -15.953 -11.234 -7.172 1 54.72 101 CYS A C 1
ATOM 758 O O . CYS A 1 101 ? -16.438 -12.102 -6.441 1 54.72 101 CYS A O 1
ATOM 760 N N . ASP A 1 102 ? -16.703 -11.039 -8.211 1 48.06 102 ASP A N 1
ATOM 761 C CA . ASP A 1 102 ? -17.406 -12.117 -8.898 1 48.06 102 ASP A CA 1
ATOM 762 C C . ASP A 1 102 ? -16.672 -13.445 -8.711 1 48.06 102 ASP A C 1
ATOM 764 O O . ASP A 1 102 ? -17.297 -14.516 -8.734 1 48.06 102 ASP A O 1
ATOM 768 N N . ARG A 1 103 ? -15.367 -13.461 -8.789 1 50.06 103 ARG A N 1
ATOM 769 C CA . ARG A 1 103 ? -14.633 -14.719 -8.664 1 50.06 103 ARG A CA 1
ATOM 770 C C . ARG A 1 103 ? -13.969 -14.828 -7.301 1 50.06 103 ARG A C 1
ATOM 772 O O . ARG A 1 103 ? -13.141 -15.711 -7.074 1 50.06 103 ARG A O 1
ATOM 779 N N . PHE A 1 104 ? -14.43 -13.875 -6.352 1 48.28 104 PHE A N 1
ATOM 780 C CA . PHE A 1 104 ? -13.867 -13.633 -5.023 1 48.28 104 PHE A CA 1
ATOM 781 C C . PHE A 1 104 ? -14.148 -14.812 -4.102 1 48.28 104 PHE A C 1
ATOM 783 O O . PHE A 1 104 ? -13.344 -15.125 -3.219 1 48.28 104 PHE A O 1
ATOM 790 N N . ASP A 1 105 ? -15.328 -15.398 -4.234 1 48.25 105 ASP A N 1
ATOM 791 C CA . ASP A 1 105 ? -15.711 -16.344 -3.195 1 48.25 105 ASP A CA 1
ATOM 792 C C . ASP A 1 105 ? -14.633 -17.406 -3.004 1 48.25 105 ASP A C 1
ATOM 794 O O . ASP A 1 105 ? -14.469 -17.953 -1.906 1 48.25 105 ASP A O 1
ATOM 798 N N . ASN A 1 106 ? -13.617 -17.438 -3.955 1 59.53 106 ASN A N 1
ATOM 799 C CA . ASN A 1 106 ? -12.703 -18.547 -3.719 1 59.53 106 ASN A CA 1
ATOM 800 C C . ASN A 1 106 ? -11.273 -18.203 -4.121 1 59.53 106 ASN A C 1
ATOM 802 O O . ASN A 1 106 ? -10.477 -19.094 -4.426 1 59.53 106 ASN A O 1
ATOM 806 N N . CYS A 1 107 ? -11.078 -16.844 -3.924 1 83.12 107 CYS A N 1
ATOM 807 C CA . CYS A 1 107 ? -9.734 -16.531 -4.406 1 83.12 107 CYS A CA 1
ATOM 808 C C . CYS A 1 107 ? -8.711 -16.656 -3.285 1 83.12 107 CYS A C 1
ATOM 810 O O . CYS A 1 107 ? -8.758 -15.891 -2.311 1 83.12 107 CYS A O 1
ATOM 812 N N . VAL A 1 108 ? -7.887 -17.672 -3.262 1 91.75 108 VAL A N 1
ATOM 813 C CA . VAL A 1 108 ? -6.859 -17.969 -2.271 1 91.75 108 VAL A CA 1
ATOM 814 C C . VAL A 1 108 ? -5.895 -16.797 -2.156 1 91.75 108 VAL A C 1
ATOM 816 O O . VAL A 1 108 ? -5.395 -16.5 -1.068 1 91.75 108 VAL A O 1
ATOM 819 N N . THR A 1 109 ? -5.711 -16.062 -3.268 1 94 109 THR A N 1
ATOM 820 C CA . THR A 1 109 ? -4.766 -14.945 -3.225 1 94 109 THR A CA 1
ATOM 821 C C . THR A 1 109 ? -5.316 -13.805 -2.383 1 94 109 THR A C 1
ATOM 823 O O . THR A 1 109 ? -4.574 -12.898 -1.996 1 94 109 THR A O 1
ATOM 826 N N . LYS A 1 110 ? -6.57 -13.82 -2.088 1 93.5 110 LYS A N 1
ATOM 827 C CA . LYS A 1 110 ? -7.207 -12.797 -1.261 1 93.5 110 LYS A CA 1
ATOM 828 C C . LYS A 1 110 ? -6.512 -12.672 0.091 1 93.5 110 LYS A C 1
ATOM 830 O O . LYS A 1 110 ? -6.422 -11.578 0.65 1 93.5 110 LYS A O 1
ATOM 835 N N . ILE A 1 111 ? -5.98 -13.742 0.616 1 94.25 111 ILE A N 1
ATOM 836 C CA . ILE A 1 111 ? -5.32 -13.766 1.916 1 94.25 111 ILE A CA 1
ATOM 837 C C . ILE A 1 111 ? -4.137 -12.805 1.909 1 94.25 111 ILE A C 1
ATOM 839 O O . ILE A 1 111 ? -3.879 -12.117 2.9 1 94.25 111 ILE A O 1
ATOM 843 N N . VAL A 1 112 ? -3.488 -12.75 0.791 1 97.06 112 VAL A N 1
ATOM 844 C CA . VAL A 1 112 ? -2.33 -11.875 0.657 1 97.06 112 VAL A CA 1
ATOM 845 C C . VAL A 1 112 ? -2.777 -10.414 0.703 1 97.06 112 VAL A C 1
ATOM 847 O O . VAL A 1 112 ? -2.205 -9.602 1.438 1 97.06 112 VAL A O 1
ATOM 850 N N . TRP A 1 113 ? -3.836 -10.109 -0.025 1 96.44 113 TRP A N 1
ATOM 851 C CA . TRP A 1 113 ? -4.336 -8.742 -0.113 1 96.44 113 TRP A CA 1
ATOM 852 C C . TRP A 1 113 ? -4.871 -8.273 1.235 1 96.44 113 TRP A C 1
ATOM 854 O O . TRP A 1 113 ? -4.652 -7.125 1.628 1 96.44 113 TRP A O 1
ATOM 864 N N . GLU A 1 114 ? -5.547 -9.164 1.889 1 95.81 114 GLU A N 1
ATOM 865 C CA . GLU A 1 114 ? -6.055 -8.852 3.223 1 95.81 114 GLU A CA 1
ATOM 866 C C . GLU A 1 114 ? -4.914 -8.586 4.199 1 95.81 114 GLU A C 1
ATOM 868 O O . GLU A 1 114 ? -4.988 -7.66 5.012 1 95.81 114 GLU A O 1
ATOM 873 N N . LYS A 1 115 ? -3.898 -9.383 4.109 1 97.25 115 LYS A N 1
ATOM 874 C CA . LYS A 1 115 ? -2.758 -9.195 5 1 97.25 115 LYS A CA 1
ATOM 875 C C . LYS A 1 115 ? -2.074 -7.852 4.742 1 97.25 115 LYS A C 1
ATOM 877 O O . LYS A 1 115 ? -1.688 -7.156 5.684 1 97.25 115 LYS A O 1
ATOM 882 N N . ILE A 1 116 ? -1.896 -7.52 3.463 1 97.56 116 ILE A N 1
ATOM 883 C CA . ILE A 1 116 ? -1.325 -6.223 3.117 1 97.56 116 ILE A CA 1
ATOM 884 C C . ILE A 1 116 ? -2.201 -5.105 3.682 1 97.56 116 ILE A C 1
ATOM 886 O O . ILE A 1 116 ? -1.704 -4.195 4.352 1 97.56 116 ILE A O 1
ATOM 890 N N . ARG A 1 117 ? -3.521 -5.176 3.393 1 96.94 117 ARG A N 1
ATOM 891 C CA . ARG A 1 117 ? -4.465 -4.18 3.889 1 96.94 117 ARG A CA 1
ATOM 892 C C . ARG A 1 117 ? -4.34 -4.012 5.398 1 96.94 117 ARG A C 1
ATOM 894 O O . ARG A 1 117 ? -4.188 -2.891 5.895 1 96.94 117 ARG A O 1
ATOM 901 N N . ASP A 1 118 ? -4.418 -5.125 6.094 1 97.94 118 ASP A N 1
ATOM 902 C CA . ASP A 1 118 ? -4.383 -5.102 7.555 1 97.94 118 ASP A CA 1
ATOM 903 C C . ASP A 1 118 ? -3.062 -4.527 8.062 1 97.94 118 ASP A C 1
ATOM 905 O O . ASP A 1 118 ? -3.043 -3.77 9.039 1 97.94 118 ASP A O 1
ATOM 909 N N . SER A 1 119 ? -1.957 -4.891 7.445 1 98.31 119 SER A N 1
ATOM 910 C CA . SER A 1 119 ? -0.643 -4.402 7.848 1 98.31 119 SER A CA 1
ATOM 911 C C . SER A 1 119 ? -0.528 -2.895 7.645 1 98.31 119 SER A C 1
ATOM 913 O O . SER A 1 119 ? -0.001 -2.186 8.508 1 98.31 119 SER A O 1
ATOM 915 N N . VAL A 1 120 ? -0.989 -2.404 6.543 1 97.88 120 VAL A N 1
ATOM 916 C CA . VAL A 1 120 ? -0.97 -0.97 6.27 1 97.88 120 VAL A CA 1
ATOM 917 C C . VAL A 1 120 ? -1.842 -0.238 7.285 1 97.88 120 VAL A C 1
ATOM 919 O O . VAL A 1 120 ? -1.408 0.746 7.891 1 97.88 120 VAL A O 1
ATOM 922 N N . ASN A 1 121 ? -3.066 -0.747 7.484 1 97.88 121 ASN A N 1
ATOM 923 C CA . ASN A 1 121 ? -3.967 -0.124 8.453 1 97.88 121 ASN A CA 1
ATOM 924 C C . ASN A 1 121 ? -3.355 -0.092 9.852 1 97.88 121 ASN A C 1
ATOM 926 O O . ASN A 1 121 ? -3.441 0.921 10.547 1 97.88 121 ASN A O 1
ATOM 930 N N . GLU A 1 122 ? -2.781 -1.175 10.234 1 98.44 122 GLU A N 1
ATOM 931 C CA . GLU A 1 122 ? -2.135 -1.229 11.547 1 98.44 122 GLU A CA 1
ATOM 932 C C . GLU A 1 122 ? -1.012 -0.201 11.648 1 98.44 122 GLU A C 1
ATOM 934 O O . GLU A 1 122 ? -0.891 0.494 12.656 1 98.44 122 GLU A O 1
ATOM 939 N N . ALA A 1 123 ? -0.22 -0.097 10.664 1 98.25 123 ALA A N 1
ATOM 940 C CA . ALA A 1 123 ? 0.901 0.838 10.656 1 98.25 123 ALA A CA 1
ATOM 941 C C . ALA A 1 123 ? 0.417 2.277 10.805 1 98.25 123 ALA A C 1
ATOM 943 O O . ALA A 1 123 ? 0.87 3.002 11.695 1 98.25 123 ALA A O 1
ATOM 944 N N . VAL A 1 124 ? -0.545 2.693 10.055 1 98.44 124 VAL A N 1
ATOM 945 C CA . VAL A 1 124 ? -0.931 4.098 10.008 1 98.44 124 VAL A CA 1
ATOM 94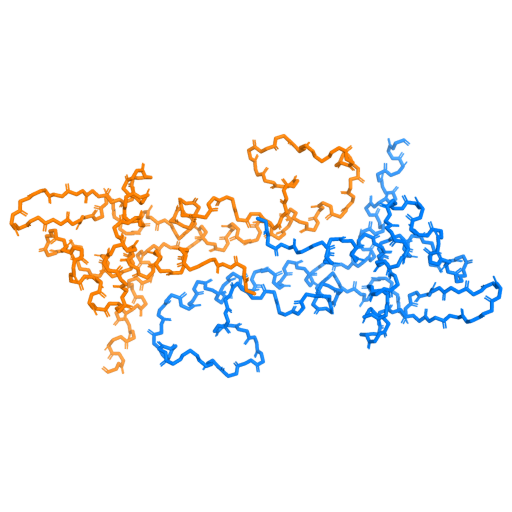6 C C . VAL A 1 124 ? -1.822 4.434 11.195 1 98.44 124 VAL A C 1
ATOM 948 O O . VAL A 1 124 ? -1.855 5.578 11.656 1 98.44 124 VAL A O 1
ATOM 951 N N . ASP A 1 125 ? -2.551 3.449 11.758 1 98.62 125 ASP A N 1
ATOM 952 C CA . ASP A 1 125 ? -3.432 3.697 12.891 1 98.62 125 ASP A CA 1
ATOM 953 C C . ASP A 1 125 ? -2.65 3.699 14.203 1 98.62 125 ASP A C 1
ATOM 955 O O . ASP A 1 125 ? -3.156 4.145 15.234 1 98.62 125 ASP A O 1
ATOM 959 N N . SER A 1 126 ? -1.426 3.236 14.148 1 98.5 126 SER A N 1
ATOM 960 C CA . SER A 1 126 ? -0.604 3.168 15.359 1 98.5 126 SER A CA 1
ATOM 961 C C . SER A 1 126 ? 0.163 4.469 15.578 1 98.5 126 SER A C 1
ATOM 963 O O . SER A 1 126 ? 0.802 4.648 16.609 1 98.5 126 SER A O 1
ATOM 965 N N . ILE A 1 127 ? 0.187 5.387 14.617 1 98.5 127 ILE A N 1
ATOM 966 C CA . ILE A 1 127 ? 0.883 6.668 14.695 1 98.5 127 ILE A CA 1
ATOM 967 C C . ILE A 1 127 ? -0.134 7.805 14.758 1 98.5 127 ILE A C 1
ATOM 969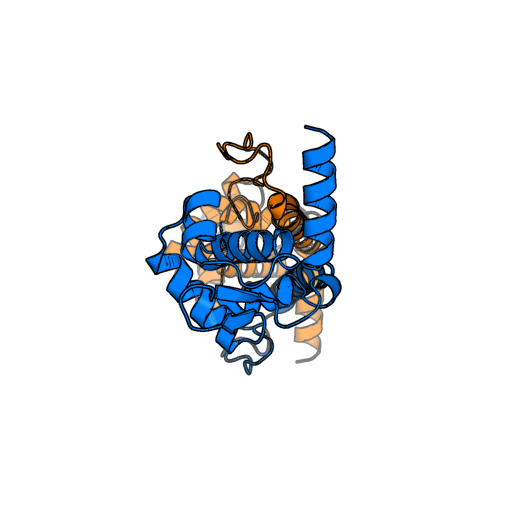 O O . ILE A 1 127 ? -1.11 7.816 14.008 1 98.5 127 ILE A O 1
ATOM 973 N N . THR A 1 128 ? 0.072 8.688 15.664 1 98.69 128 THR A N 1
ATOM 974 C CA . THR A 1 128 ? -0.798 9.852 15.758 1 98.69 128 THR A CA 1
ATOM 975 C C . THR A 1 128 ? -0.105 11.094 15.195 1 98.69 128 THR A C 1
ATOM 977 O O . THR A 1 128 ? 1.114 11.102 15.016 1 98.69 128 THR A O 1
ATOM 980 N N . LEU A 1 129 ? -0.911 12.094 14.906 1 98.19 129 LEU A N 1
ATOM 981 C CA . LEU A 1 129 ? -0.362 13.391 14.523 1 98.19 129 LEU A CA 1
ATOM 982 C C . LEU A 1 129 ? 0.539 13.945 15.617 1 98.19 129 LEU A C 1
ATOM 984 O O . LEU A 1 129 ? 1.55 14.586 15.336 1 98.19 129 LEU A O 1
ATOM 988 N N . GLY A 1 130 ? 0.177 13.688 16.891 1 97.94 130 GLY A N 1
ATOM 989 C CA . GLY A 1 130 ? 1.005 14.086 18.016 1 97.94 130 GLY A CA 1
ATOM 990 C C . GLY A 1 130 ? 2.385 13.453 17.984 1 97.94 130 GLY A C 1
ATOM 991 O O . GLY A 1 130 ? 3.375 14.102 18.328 1 97.94 130 GLY A O 1
ATOM 992 N N . ASP A 1 131 ? 2.48 12.219 17.609 1 98 131 ASP A N 1
ATOM 993 C CA . ASP A 1 131 ? 3.771 11.555 17.453 1 98 131 ASP A CA 1
ATOM 994 C C . ASP A 1 131 ? 4.656 12.297 16.453 1 98 131 ASP A C 1
ATOM 996 O O . ASP A 1 131 ? 5.859 12.461 16.688 1 98 131 ASP A O 1
ATOM 1000 N N . LEU A 1 132 ? 4.082 12.742 15.375 1 97.12 132 LEU A N 1
ATOM 1001 C CA . LEU A 1 132 ? 4.852 13.453 14.359 1 97.12 132 LEU A CA 1
ATOM 1002 C C . LEU A 1 132 ? 5.32 14.805 14.875 1 97.12 132 LEU A C 1
ATOM 1004 O O . LEU A 1 132 ? 6.434 15.234 14.578 1 97.12 132 LEU A O 1
ATOM 1008 N N . VAL A 1 133 ? 4.445 15.453 15.578 1 96.44 133 VAL A N 1
ATOM 1009 C CA . VAL A 1 133 ? 4.824 16.719 16.172 1 96.44 133 VAL A CA 1
ATOM 1010 C C . VAL A 1 133 ? 6.039 16.531 17.078 1 96.44 133 VAL A C 1
ATOM 1012 O O . VAL A 1 133 ? 7.004 17.297 17.016 1 96.44 133 VAL A O 1
ATOM 1015 N N . LYS A 1 134 ? 5.992 15.531 17.938 1 96.44 134 LYS A N 1
ATOM 1016 C CA . LYS A 1 134 ? 7.098 15.234 18.844 1 96.44 134 LYS A CA 1
ATOM 1017 C C . LYS A 1 134 ? 8.383 14.953 18.062 1 96.44 134 LYS A C 1
ATOM 1019 O O . LYS A 1 134 ? 9.453 15.43 18.438 1 96.44 134 LYS A O 1
ATOM 1024 N N . GLU A 1 135 ? 8.25 14.227 17.016 1 94.5 135 GLU A N 1
ATOM 1025 C CA . GLU A 1 135 ? 9.406 13.898 16.188 1 94.5 135 GLU A CA 1
ATOM 1026 C C . GLU A 1 135 ? 9.969 15.148 15.516 1 94.5 135 GLU A C 1
ATOM 1028 O O . GLU A 1 135 ? 11.188 15.312 15.422 1 94.5 135 GLU A O 1
ATOM 1033 N N . SER A 1 136 ? 9.086 15.93 15.008 1 92.94 136 SER A N 1
ATOM 1034 C CA . SER A 1 136 ? 9.508 17.172 14.367 1 92.94 136 SER A CA 1
ATOM 1035 C C . SER A 1 136 ? 10.281 18.062 15.344 1 92.94 136 SER A C 1
ATOM 1037 O O . SER A 1 136 ? 11.297 18.656 14.984 1 92.94 136 SER A O 1
ATOM 1039 N N . ASN A 1 137 ? 9.828 18.188 16.547 1 91.38 137 ASN A N 1
ATOM 1040 C CA . ASN A 1 137 ? 10.461 19.031 17.562 1 91.38 137 ASN A CA 1
ATOM 1041 C C . ASN A 1 137 ? 11.828 18.484 17.953 1 91.38 137 ASN A C 1
ATOM 1043 O O . ASN A 1 137 ? 12.734 19.25 18.281 1 91.38 137 ASN A O 1
ATOM 1047 N N . LYS A 1 138 ? 11.938 17.188 17.875 1 88.25 138 LYS A N 1
ATOM 1048 C CA . LYS A 1 138 ? 13.234 16.562 18.141 1 88.25 138 LYS A CA 1
ATOM 1049 C C . LYS A 1 138 ? 14.242 16.906 17.047 1 88.25 138 LYS A C 1
ATOM 1051 O O . LYS A 1 138 ? 15.414 17.156 17.344 1 88.25 138 LYS A O 1
ATOM 1056 N N . ASN A 1 139 ? 13.781 16.875 15.836 1 79.81 139 ASN A N 1
ATOM 1057 C CA . ASN A 1 139 ? 14.656 17.156 14.703 1 79.81 139 ASN A CA 1
ATOM 1058 C C . ASN A 1 139 ? 15.055 18.641 14.648 1 79.81 139 ASN A C 1
ATOM 1060 O O . ASN A 1 139 ? 16.141 18.969 14.18 1 79.81 139 ASN A O 1
ATOM 1064 N N . SER A 1 140 ? 14.148 19.453 15.023 1 71 140 SER A N 1
ATOM 1065 C CA . SER A 1 140 ? 14.453 20.875 15.07 1 71 140 SER A CA 1
ATOM 1066 C C . SER A 1 140 ? 15.438 21.203 16.188 1 71 140 SER A C 1
ATOM 1068 O O . SER A 1 140 ? 16.234 22.141 16.078 1 71 140 SER A O 1
ATOM 1070 N N . ALA A 1 141 ? 15.359 20.422 17.25 1 65.38 141 ALA A N 1
ATOM 1071 C CA . ALA A 1 141 ? 16.297 20.641 18.359 1 65.38 141 ALA A CA 1
ATOM 1072 C C . ALA A 1 141 ? 17.703 20.188 17.969 1 65.38 141 ALA A C 1
ATOM 1074 O O . ALA A 1 141 ? 18.688 20.719 18.484 1 65.38 141 ALA A O 1
ATOM 1075 N N . LEU A 1 142 ? 17.703 19.25 17.125 1 56.69 142 LEU A N 1
ATOM 1076 C CA . LEU A 1 142 ? 19 18.719 16.719 1 56.69 142 LEU A CA 1
ATOM 1077 C C . LEU A 1 142 ? 19.609 19.562 15.594 1 56.69 142 LEU A C 1
ATOM 1079 O O . LEU A 1 142 ? 20.797 19.469 15.328 1 56.69 142 LEU A O 1
ATOM 1083 N N . SER A 1 143 ? 18.766 20.328 14.898 1 50.31 143 SER A N 1
ATOM 1084 C CA . SER A 1 143 ? 19.359 21.219 13.898 1 50.31 143 SER A CA 1
ATOM 1085 C C . SER A 1 143 ? 19.797 22.531 14.523 1 50.31 143 SER A C 1
ATOM 1087 O O . SER A 1 143 ? 19.141 23.047 15.43 1 50.31 143 SER A 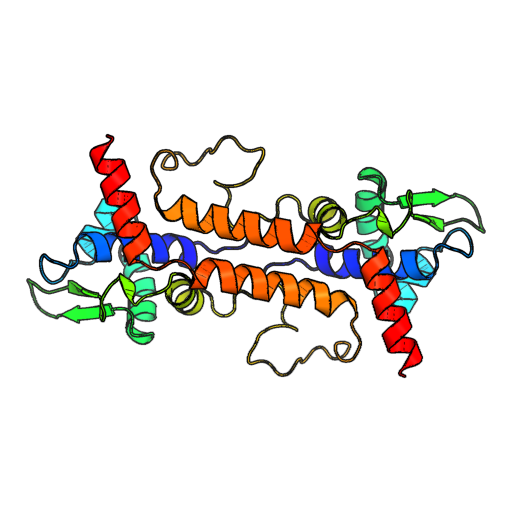O 1
ATOM 1089 N N . MET B 1 1 ? -7.043 1.553 -4.988 1 75.44 1 MET B N 1
ATOM 1090 C CA . MET B 1 1 ? -6.391 0.289 -5.324 1 75.44 1 MET B CA 1
ATOM 1091 C C . MET B 1 1 ? -5.012 0.531 -5.93 1 75.44 1 MET B C 1
ATOM 1093 O O . MET B 1 1 ? -4.832 1.458 -6.719 1 75.44 1 MET B O 1
ATOM 1097 N N . TRP B 1 2 ? -3.971 -0.026 -5.219 1 86.81 2 TRP B N 1
ATOM 1098 C CA . TRP B 1 2 ? -2.666 0.424 -5.695 1 86.81 2 TRP B CA 1
ATOM 1099 C C . TRP B 1 2 ? -1.851 -0.747 -6.234 1 86.81 2 TRP B C 1
ATOM 1101 O O . TRP B 1 2 ? -0.818 -0.547 -6.879 1 86.81 2 TRP B O 1
ATOM 1111 N N . LEU B 1 3 ? -2.373 -1.918 -6.055 1 92.38 3 LEU B N 1
ATOM 1112 C CA . LEU B 1 3 ? -1.699 -3.037 -6.707 1 92.38 3 LEU B CA 1
ATOM 1113 C C . LEU B 1 3 ? -2.18 -3.195 -8.148 1 92.38 3 LEU B C 1
ATOM 1115 O O . LEU B 1 3 ? -3.385 -3.221 -8.406 1 92.38 3 LEU B O 1
ATOM 1119 N N . SER B 1 4 ? -1.259 -3.264 -9.07 1 93.06 4 SER B N 1
ATOM 1120 C CA . SER B 1 4 ? -1.592 -3.299 -10.484 1 93.06 4 SER B CA 1
ATOM 1121 C C . SER B 1 4 ? -2.16 -4.656 -10.891 1 93.06 4 SER B C 1
ATOM 1123 O O . SER B 1 4 ? -2.141 -5.602 -10.102 1 93.06 4 SER B O 1
ATOM 1125 N N . THR B 1 5 ? -2.688 -4.723 -12.102 1 92.19 5 THR B N 1
ATOM 1126 C CA . THR B 1 5 ? -3.133 -5.992 -12.664 1 92.19 5 THR B CA 1
ATOM 1127 C C . THR B 1 5 ? -1.957 -6.945 -12.852 1 92.19 5 THR B C 1
ATOM 1129 O O . THR B 1 5 ? -2.109 -8.164 -12.734 1 92.19 5 THR B O 1
ATOM 1132 N N . LYS B 1 6 ? -0.782 -6.344 -13.109 1 95.06 6 LYS B N 1
ATOM 1133 C CA . LYS B 1 6 ? 0.413 -7.168 -13.266 1 95.06 6 LYS B CA 1
ATOM 1134 C C . LYS B 1 6 ? 0.695 -7.98 -12.008 1 95.06 6 LYS B C 1
ATOM 1136 O O . LYS B 1 6 ? 0.952 -9.18 -12.078 1 95.06 6 LYS B O 1
ATOM 1141 N N . GLY B 1 7 ? 0.639 -7.273 -10.883 1 96.12 7 GLY B N 1
ATOM 1142 C CA . GLY B 1 7 ? 0.856 -7.969 -9.617 1 96.12 7 GLY B CA 1
ATOM 1143 C C . GLY B 1 7 ? -0.224 -8.984 -9.305 1 96.12 7 GLY B C 1
ATOM 1144 O O . GLY B 1 7 ? 0.075 -10.109 -8.898 1 96.12 7 GLY B O 1
ATOM 1145 N N . ARG B 1 8 ? -1.453 -8.656 -9.555 1 94.94 8 ARG B N 1
ATOM 1146 C CA . ARG B 1 8 ? -2.584 -9.523 -9.234 1 94.94 8 ARG B CA 1
ATOM 1147 C C . ARG B 1 8 ? -2.602 -10.758 -10.125 1 94.94 8 ARG B C 1
ATOM 1149 O O . ARG B 1 8 ? -2.666 -11.891 -9.633 1 94.94 8 ARG B O 1
ATOM 1156 N N . TYR B 1 9 ? -2.484 -10.539 -11.406 1 95.56 9 TYR B N 1
ATOM 1157 C CA . TYR B 1 9 ? -2.518 -11.648 -12.352 1 95.56 9 TYR B CA 1
ATOM 1158 C C . TYR B 1 9 ? -1.259 -12.5 -12.242 1 95.56 9 TYR B C 1
ATOM 1160 O O . TYR B 1 9 ? -1.314 -13.727 -12.391 1 95.56 9 TYR B O 1
ATOM 1168 N N . GLY B 1 10 ? -0.167 -11.844 -11.992 1 97.38 10 GLY B N 1
ATOM 1169 C CA . GLY B 1 10 ? 1.073 -12.578 -11.82 1 97.38 10 GLY B CA 1
ATOM 1170 C C . GLY B 1 10 ? 1.035 -13.539 -10.641 1 97.38 10 GLY B C 1
ATOM 1171 O O . GLY B 1 10 ? 1.453 -14.695 -10.766 1 97.38 10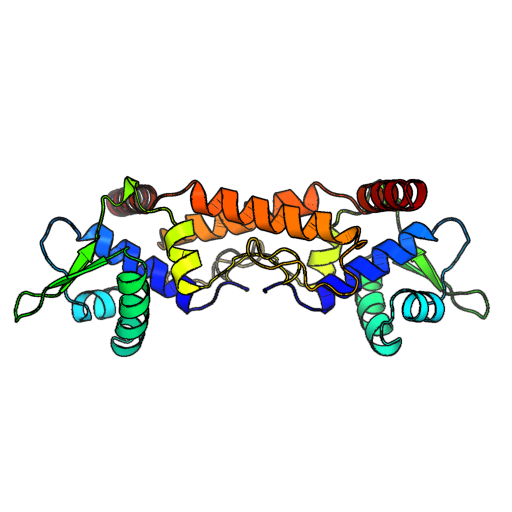 GLY B O 1
ATOM 1172 N N . LEU B 1 11 ? 0.522 -13.031 -9.594 1 97.44 11 LEU B N 1
ATOM 1173 C CA . LEU B 1 11 ? 0.427 -13.891 -8.414 1 97.44 11 LEU B CA 1
ATOM 1174 C C . LEU B 1 11 ? -0.541 -15.047 -8.664 1 97.44 11 LEU B C 1
ATOM 1176 O O . LEU B 1 11 ? -0.259 -16.188 -8.289 1 97.44 11 LEU B O 1
ATOM 1180 N N . LYS B 1 12 ? -1.621 -14.766 -9.273 1 95.88 12 LYS B N 1
ATOM 1181 C CA . LYS B 1 12 ? -2.59 -15.805 -9.625 1 95.88 12 LYS B CA 1
ATOM 1182 C C . LYS B 1 12 ? -1.96 -16.859 -10.516 1 95.88 12 LYS B C 1
ATOM 1184 O O . LYS B 1 12 ? -2.162 -18.062 -10.305 1 95.88 12 LYS B O 1
ATOM 1189 N N . ALA B 1 13 ? -1.255 -16.422 -11.461 1 96.56 13 ALA B N 1
ATOM 1190 C CA . ALA B 1 13 ? -0.604 -17.328 -12.406 1 96.56 13 ALA B CA 1
ATOM 1191 C C . ALA B 1 13 ? 0.459 -18.172 -11.711 1 96.56 13 ALA B C 1
ATOM 1193 O O . ALA B 1 13 ? 0.57 -19.375 -11.969 1 96.56 13 ALA B O 1
ATOM 1194 N N . MET B 1 14 ? 1.212 -17.578 -10.836 1 97.88 14 MET B N 1
ATOM 1195 C CA . MET B 1 14 ? 2.24 -18.297 -10.094 1 97.88 14 MET B CA 1
ATOM 1196 C C . MET B 1 14 ? 1.617 -19.359 -9.203 1 97.88 14 MET B C 1
ATOM 1198 O O . MET B 1 14 ? 2.16 -20.453 -9.07 1 97.88 14 MET B O 1
ATOM 1202 N N . LEU B 1 15 ? 0.504 -19 -8.594 1 97.31 15 LEU B N 1
ATOM 1203 C CA . LEU B 1 15 ? -0.202 -20 -7.781 1 97.31 15 LEU B CA 1
ATOM 1204 C C . LEU B 1 15 ? -0.668 -21.172 -8.641 1 97.31 15 LEU B C 1
ATOM 1206 O O . LEU B 1 15 ? -0.508 -22.328 -8.25 1 97.31 15 LEU B O 1
ATOM 1210 N N . ASP B 1 16 ? -1.241 -20.844 -9.781 1 96.19 16 ASP B N 1
ATOM 1211 C CA . ASP B 1 16 ? -1.675 -21.891 -10.695 1 96.19 16 ASP B CA 1
ATOM 1212 C C . ASP B 1 16 ? -0.515 -22.828 -11.055 1 96.19 16 ASP B C 1
ATOM 1214 O O . ASP B 1 16 ? -0.642 -24.047 -10.977 1 96.19 16 ASP B O 1
ATOM 1218 N N . LEU B 1 17 ? 0.574 -22.219 -11.398 1 97.31 17 LEU B N 1
ATOM 1219 C CA . LEU B 1 17 ? 1.763 -23 -11.734 1 97.31 17 LEU B CA 1
ATOM 1220 C C . LEU B 1 17 ? 2.18 -23.891 -10.578 1 97.31 17 LEU B C 1
ATOM 1222 O O . LEU B 1 17 ? 2.475 -25.078 -10.773 1 97.31 17 LEU B O 1
ATOM 1226 N N . ALA B 1 18 ? 2.189 -23.344 -9.398 1 97.25 18 ALA B N 1
ATOM 1227 C CA . ALA B 1 18 ? 2.609 -24.078 -8.211 1 97.25 18 ALA B CA 1
ATOM 1228 C C . ALA B 1 18 ? 1.682 -25.266 -7.941 1 97.25 18 ALA B C 1
ATOM 1230 O O . ALA B 1 18 ? 2.131 -26.328 -7.512 1 97.25 18 ALA B O 1
ATOM 1231 N N . LEU B 1 19 ? 0.409 -25.062 -8.188 1 95.69 19 LEU B N 1
ATOM 1232 C CA . LEU B 1 19 ? -0.583 -26.109 -7.941 1 95.69 19 LEU B CA 1
ATOM 1233 C C . LEU B 1 19 ? -0.401 -27.266 -8.906 1 95.69 19 LEU B C 1
ATOM 1235 O O . LEU B 1 19 ? -0.837 -28.391 -8.625 1 95.69 19 LEU B O 1
ATOM 1239 N N . HIS B 1 20 ? 0.301 -27.031 -9.984 1 94.19 20 HIS B N 1
ATOM 1240 C CA . HIS B 1 20 ? 0.468 -28.047 -11.016 1 94.19 20 HIS B CA 1
ATOM 1241 C C . HIS B 1 20 ? 1.938 -28.406 -11.211 1 94.19 20 HIS B C 1
ATOM 1243 O O . HIS B 1 20 ? 2.311 -29 -12.219 1 94.19 20 HIS B O 1
ATOM 1249 N N . ASN B 1 21 ? 2.883 -27.922 -10.367 1 85.5 21 ASN B N 1
ATOM 1250 C CA . ASN B 1 21 ? 4.332 -28.062 -10.43 1 85.5 21 ASN B CA 1
ATOM 1251 C C . ASN B 1 21 ? 4.75 -29.531 -10.391 1 85.5 21 ASN B C 1
ATOM 1253 O O . ASN B 1 21 ? 5.809 -29.891 -10.906 1 85.5 21 ASN B O 1
ATOM 1257 N N . GLY B 1 22 ? 4.078 -30.484 -9.922 1 83.06 22 GLY B N 1
ATOM 1258 C CA . GLY B 1 22 ? 4.457 -31.875 -9.766 1 83.06 22 GLY B CA 1
ATOM 1259 C C . GLY B 1 22 ? 4.176 -32.719 -10.992 1 83.06 22 GLY B C 1
ATOM 1260 O O . GLY B 1 22 ? 4.598 -33.875 -11.07 1 83.06 22 GLY B O 1
ATOM 1261 N N . GLU B 1 23 ? 3.67 -32.188 -12.07 1 86.31 23 GLU B N 1
ATOM 1262 C CA . GLU B 1 23 ? 3.207 -32.969 -13.227 1 86.31 23 GLU B CA 1
ATOM 1263 C C . GLU B 1 23 ? 4.059 -32.656 -14.461 1 86.31 23 GLU B C 1
ATOM 1265 O O . GLU B 1 23 ? 3.699 -33.062 -15.57 1 86.31 23 GLU B O 1
ATOM 1270 N N . GLY B 1 24 ? 5.191 -32.031 -14.305 1 92.38 24 GLY B N 1
ATOM 1271 C CA . GLY B 1 24 ? 5.977 -31.609 -15.453 1 92.38 24 GLY B CA 1
ATOM 1272 C C . GLY B 1 24 ? 5.719 -30.172 -15.852 1 92.38 24 GLY B C 1
ATOM 1273 O O . GLY B 1 24 ? 5.047 -29.422 -15.133 1 92.38 24 GLY B O 1
ATOM 1274 N N . PRO B 1 25 ? 6.289 -29.812 -17 1 96.94 25 PRO B N 1
ATOM 1275 C CA . PRO B 1 25 ? 6.098 -28.438 -17.469 1 96.94 25 PRO B CA 1
ATOM 1276 C C . PRO B 1 25 ? 4.633 -28.109 -17.734 1 96.94 25 PRO B C 1
ATOM 1278 O O . PRO B 1 25 ? 3.891 -28.953 -18.266 1 96.94 25 PRO B O 1
ATOM 1281 N N . VAL B 1 26 ? 4.219 -26.922 -17.297 1 97.19 26 VAL B N 1
ATOM 1282 C CA . VAL B 1 26 ? 2.838 -26.484 -17.469 1 97.19 26 VAL B CA 1
ATOM 1283 C C . VAL B 1 26 ? 2.752 -25.516 -18.641 1 97.19 26 VAL B C 1
ATOM 1285 O O . VAL B 1 26 ? 3.469 -24.516 -18.672 1 97.19 26 VAL B O 1
ATOM 1288 N N . ALA B 1 27 ? 1.859 -25.844 -19.531 1 96.44 27 ALA B N 1
ATOM 1289 C CA . ALA B 1 27 ? 1.702 -24.984 -20.703 1 96.44 27 ALA B CA 1
ATOM 1290 C C . ALA B 1 27 ? 1.08 -23.641 -20.328 1 96.44 27 ALA B C 1
ATOM 1292 O O . ALA B 1 27 ? 0.13 -23.594 -19.547 1 96.44 27 ALA B O 1
ATOM 1293 N N . LEU B 1 28 ? 1.659 -22.609 -20.953 1 96.81 28 LEU B N 1
ATOM 1294 C CA . LEU B 1 28 ? 1.146 -21.266 -20.719 1 96.81 28 LEU B CA 1
ATOM 1295 C C . LEU B 1 28 ? -0.333 -21.172 -21.078 1 96.81 28 LEU B C 1
ATOM 1297 O O . LEU B 1 28 ? -1.115 -20.547 -20.359 1 96.81 28 LEU B O 1
ATOM 1301 N N . LYS B 1 29 ? -0.691 -21.766 -22.156 1 96.38 29 LYS B N 1
ATOM 1302 C CA . LYS B 1 29 ? -2.068 -21.75 -22.641 1 96.38 29 LYS B CA 1
ATOM 1303 C C . LYS B 1 29 ? -3.02 -22.359 -21.609 1 96.38 29 LYS B C 1
ATOM 1305 O O . LYS B 1 29 ? -4.133 -21.859 -21.438 1 96.38 29 LYS B O 1
ATOM 1310 N N . SER B 1 30 ? -2.658 -23.406 -21 1 96.25 30 SER B N 1
ATOM 1311 C CA . SER B 1 30 ? -3.49 -24.047 -19.984 1 96.25 30 SER B CA 1
ATOM 1312 C C . SER B 1 30 ? -3.727 -23.141 -18.797 1 96.25 30 SER B C 1
ATOM 1314 O O . SER B 1 30 ? -4.84 -23.062 -18.281 1 96.25 30 SER B O 1
ATOM 1316 N N . ILE B 1 31 ? -2.707 -22.438 -18.375 1 96.31 31 ILE B N 1
ATOM 1317 C CA . ILE B 1 31 ? -2.83 -21.5 -17.266 1 96.31 31 ILE B CA 1
ATOM 1318 C C . ILE B 1 31 ? -3.775 -20.375 -17.672 1 96.31 31 ILE B C 1
ATOM 1320 O O . ILE B 1 31 ? -4.668 -20 -16.891 1 96.31 31 ILE B O 1
ATOM 1324 N N . ALA B 1 32 ? -3.557 -19.828 -18.812 1 97.25 32 ALA B N 1
ATOM 1325 C CA . ALA B 1 32 ? -4.395 -18.75 -19.328 1 97.25 32 ALA B CA 1
ATOM 1326 C C . ALA B 1 32 ? -5.867 -19.141 -19.328 1 97.25 32 ALA B C 1
ATOM 1328 O O . ALA B 1 32 ? -6.723 -18.375 -18.875 1 97.25 32 ALA B O 1
ATOM 1329 N N . GLU B 1 33 ? -6.176 -20.328 -19.719 1 96.25 33 GLU B N 1
ATOM 1330 C CA . GLU B 1 33 ? -7.543 -20.828 -19.797 1 96.25 33 GLU B CA 1
ATOM 1331 C C . GLU B 1 33 ? -8.141 -21.031 -18.406 1 96.25 33 GLU B C 1
ATOM 1333 O O . GLU B 1 33 ? -9.258 -20.594 -18.141 1 96.25 33 GLU B O 1
ATOM 1338 N N . ARG B 1 34 ? -7.367 -21.609 -17.547 1 93.88 34 ARG B N 1
ATOM 1339 C CA . ARG B 1 34 ? -7.863 -21.891 -16.203 1 93.88 34 ARG B CA 1
ATOM 1340 C C . ARG B 1 34 ? -8.125 -20.594 -15.438 1 93.88 34 ARG B C 1
ATOM 1342 O O . ARG B 1 34 ? -9.102 -20.5 -14.688 1 93.88 34 ARG B O 1
ATOM 1349 N N . GLN B 1 35 ? -7.258 -19.578 -15.68 1 93.06 35 GLN B N 1
ATOM 1350 C CA . GLN B 1 35 ? -7.328 -18.359 -14.891 1 93.06 35 GLN B CA 1
ATOM 1351 C C . GLN B 1 35 ? -8.039 -17.25 -15.656 1 93.06 35 GLN B C 1
ATOM 1353 O O . GLN B 1 35 ? -8.172 -16.125 -15.164 1 93.06 35 GLN B O 1
ATOM 1358 N N . ASN B 1 36 ? -8.492 -17.547 -16.828 1 93.19 36 ASN B N 1
ATOM 1359 C CA . ASN B 1 36 ? -9.203 -16.594 -17.672 1 93.19 36 ASN B CA 1
ATOM 1360 C C . ASN B 1 36 ? -8.391 -15.32 -17.875 1 93.19 36 ASN B C 1
ATOM 1362 O O . ASN B 1 36 ? -8.875 -14.219 -17.625 1 93.19 36 ASN B O 1
ATOM 1366 N N . LEU B 1 37 ? -7.152 -15.531 -18.312 1 95 37 LEU B N 1
ATOM 1367 C CA . LEU B 1 37 ? -6.238 -14.445 -18.625 1 95 37 LEU B CA 1
ATOM 1368 C C . LEU B 1 37 ? -5.809 -14.5 -20.094 1 95 37 LEU B C 1
ATOM 1370 O O . LEU B 1 37 ? -5.656 -15.586 -20.656 1 95 37 LEU B O 1
ATOM 1374 N N . PRO B 1 38 ? -5.648 -13.32 -20.672 1 96.06 38 PRO B N 1
ATOM 1375 C CA . PRO B 1 38 ? -5.09 -13.359 -22.016 1 96.06 38 PRO B CA 1
ATOM 1376 C C . PRO B 1 38 ? -3.705 -14.008 -22.062 1 96.06 38 PRO B C 1
ATOM 1378 O O . PRO B 1 38 ? -2.84 -13.68 -21.25 1 96.06 38 PRO B O 1
ATOM 1381 N N . GLU B 1 39 ? -3.553 -14.906 -23.031 1 96.88 39 GLU B N 1
ATOM 1382 C CA . GLU B 1 39 ? -2.291 -15.641 -23.141 1 96.88 39 GLU B CA 1
ATOM 1383 C C . GLU B 1 39 ? -1.126 -14.688 -23.406 1 96.88 39 GLU B C 1
ATOM 1385 O O . GLU B 1 39 ? -0.038 -14.867 -22.844 1 96.88 39 GLU B O 1
ATOM 1390 N N . ASN B 1 40 ? -1.303 -13.695 -24.219 1 97.12 40 ASN B N 1
ATOM 1391 C CA . ASN B 1 40 ? -0.245 -12.734 -24.531 1 97.12 40 ASN B CA 1
ATOM 1392 C C . ASN B 1 40 ? 0.178 -11.953 -23.281 1 97.12 40 ASN B C 1
ATOM 1394 O O . ASN B 1 40 ? 1.361 -11.664 -23.109 1 97.12 40 ASN B O 1
ATOM 1398 N N . TYR B 1 41 ? -0.808 -11.594 -22.547 1 96.75 41 TYR B N 1
ATOM 1399 C CA . TYR B 1 41 ? -0.511 -10.906 -21.281 1 96.75 41 TYR B CA 1
ATOM 1400 C C . TYR B 1 41 ? 0.295 -11.797 -20.359 1 96.75 41 TYR B C 1
ATOM 1402 O O . TYR B 1 41 ? 1.278 -11.352 -19.75 1 96.75 41 TYR B O 1
ATOM 1410 N N . LEU B 1 42 ? -0.104 -13.039 -20.266 1 97.75 42 LEU B N 1
ATOM 1411 C CA . LEU B 1 42 ? 0.589 -14.008 -19.422 1 97.75 42 LEU B CA 1
ATOM 1412 C C . LEU B 1 42 ? 2.02 -14.227 -19.906 1 97.75 42 LEU B C 1
ATOM 1414 O O . LEU B 1 42 ? 2.926 -14.445 -19.094 1 97.75 42 LEU B O 1
ATOM 1418 N N . GLU B 1 43 ? 2.211 -14.227 -21.156 1 97.94 43 GLU B N 1
ATOM 1419 C CA . GLU B 1 43 ? 3.553 -14.359 -21.719 1 97.94 43 GLU B CA 1
ATOM 1420 C C . GLU B 1 43 ? 4.48 -13.258 -21.203 1 97.94 43 GLU B C 1
ATOM 1422 O O . GLU B 1 43 ? 5.629 -13.523 -20.844 1 97.94 43 GLU B O 1
ATOM 1427 N N . GLN B 1 44 ? 4.016 -12.102 -21.188 1 98.06 44 GLN B N 1
ATOM 1428 C CA . GLN B 1 44 ? 4.797 -10.969 -20.703 1 98.06 44 GLN B CA 1
ATOM 1429 C C . GLN B 1 44 ? 5.105 -11.109 -19.219 1 98.06 44 GLN B C 1
ATOM 1431 O O . GLN B 1 44 ? 6.23 -10.859 -18.797 1 98.06 44 GLN B O 1
ATOM 1436 N N . LEU B 1 45 ? 4.105 -11.477 -18.484 1 98.44 45 LEU B N 1
ATOM 1437 C CA . LEU B 1 45 ? 4.301 -11.672 -17.047 1 98.44 45 LEU B CA 1
ATOM 1438 C C . LEU B 1 45 ? 5.344 -12.758 -16.781 1 98.44 45 LEU B C 1
ATOM 1440 O O . LEU B 1 45 ? 6.238 -12.57 -15.953 1 98.44 45 LEU B O 1
ATOM 1444 N N . PHE B 1 46 ? 5.223 -13.883 -17.531 1 98.5 46 PHE B N 1
ATOM 1445 C CA . PHE B 1 46 ? 6.105 -15.016 -17.312 1 98.5 46 PHE B CA 1
ATOM 1446 C C . PHE B 1 46 ? 7.527 -14.695 -17.766 1 98.5 46 PHE B C 1
ATOM 1448 O O . PHE B 1 46 ? 8.492 -15.195 -17.172 1 98.5 46 PHE B O 1
ATOM 1455 N N . ALA B 1 47 ? 7.645 -13.891 -18.797 1 98.5 47 ALA B N 1
ATOM 1456 C CA . ALA B 1 47 ? 8.977 -13.438 -19.172 1 98.5 47 ALA B CA 1
ATOM 1457 C C . ALA B 1 47 ? 9.672 -12.719 -18.016 1 98.5 47 ALA B C 1
ATOM 1459 O O . ALA B 1 47 ? 10.836 -12.977 -17.734 1 98.5 47 ALA B O 1
ATOM 1460 N N . THR B 1 48 ? 8.953 -11.852 -17.391 1 98.56 48 THR B N 1
ATOM 1461 C CA . THR B 1 48 ? 9.477 -11.102 -16.25 1 98.56 48 THR B CA 1
ATOM 1462 C C . THR B 1 48 ? 9.805 -12.031 -15.094 1 98.56 48 THR B C 1
ATOM 1464 O O . THR B 1 48 ? 10.867 -11.914 -14.477 1 98.56 48 THR B O 1
ATOM 1467 N N . LEU B 1 49 ? 8.922 -12.961 -14.797 1 98.75 49 LEU B N 1
ATOM 1468 C CA . LEU B 1 49 ? 9.086 -13.906 -13.695 1 98.75 49 LEU B CA 1
ATOM 1469 C C . LEU B 1 49 ? 10.273 -14.836 -13.953 1 98.75 49 LEU B C 1
ATOM 1471 O O . LEU B 1 49 ? 10.984 -15.219 -13.023 1 98.75 49 LEU B O 1
ATOM 1475 N N . LYS B 1 50 ? 10.445 -15.234 -15.227 1 98.69 50 LYS B N 1
ATOM 1476 C CA . LYS B 1 50 ? 11.586 -16.062 -15.609 1 98.69 50 LYS B CA 1
ATOM 1477 C C . LYS B 1 50 ? 12.898 -15.305 -15.414 1 98.69 50 LYS B C 1
ATOM 1479 O O . LYS B 1 50 ? 13.852 -15.852 -14.852 1 98.69 50 LYS B O 1
ATOM 1484 N N . LYS B 1 51 ? 12.914 -14.094 -15.844 1 98.44 51 LYS B N 1
ATOM 1485 C CA . LYS B 1 51 ? 14.102 -13.258 -15.688 1 98.44 51 LYS B CA 1
ATOM 1486 C C . LYS B 1 51 ? 14.453 -13.086 -14.211 1 98.44 51 LYS B C 1
ATOM 1488 O O . LYS B 1 51 ? 15.633 -13.039 -13.852 1 98.44 51 LYS B O 1
ATOM 1493 N N . ALA B 1 52 ? 13.477 -13.047 -13.391 1 98.31 52 ALA B N 1
ATOM 1494 C CA . ALA B 1 52 ? 13.672 -12.867 -11.953 1 98.31 52 ALA B CA 1
ATOM 1495 C C . ALA B 1 52 ? 14.078 -14.172 -11.281 1 98.31 52 ALA B C 1
ATOM 1497 O O . ALA B 1 52 ? 14.391 -14.188 -10.086 1 98.31 52 ALA B O 1
ATOM 1498 N N . GLY B 1 53 ? 13.969 -15.289 -11.922 1 98.31 53 GLY B N 1
ATOM 1499 C CA . GLY B 1 53 ? 14.453 -16.562 -11.414 1 98.31 53 GLY B CA 1
ATOM 1500 C C . GLY B 1 53 ? 13.391 -17.375 -10.688 1 98.31 53 GLY B C 1
ATOM 1501 O O . GLY B 1 53 ? 13.703 -18.328 -9.992 1 98.31 53 GLY B O 1
ATOM 1502 N N . HIS B 1 54 ? 12.125 -17 -10.875 1 98.38 54 HIS B N 1
ATOM 1503 C CA . HIS B 1 54 ? 11.055 -17.703 -10.18 1 98.38 54 HIS B CA 1
ATOM 1504 C C . HIS B 1 54 ? 10.609 -18.938 -10.953 1 98.38 54 HIS B C 1
ATOM 1506 O O . HIS B 1 54 ? 10.125 -19.891 -10.367 1 98.38 54 HIS B O 1
ATOM 1512 N N . ILE B 1 55 ? 10.82 -18.906 -12.297 1 98.5 55 ILE B N 1
ATOM 1513 C CA . ILE B 1 55 ? 10.367 -20 -13.141 1 98.5 55 ILE B CA 1
ATOM 1514 C C . ILE B 1 55 ? 11.398 -20.266 -14.234 1 98.5 55 ILE B C 1
ATOM 1516 O O . ILE B 1 55 ? 12.281 -19.438 -14.484 1 98.5 55 ILE B O 1
ATOM 1520 N N . THR B 1 56 ? 11.289 -21.422 -14.773 1 97.69 56 THR B N 1
ATOM 1521 C CA . THR B 1 56 ? 12.078 -21.812 -15.938 1 97.69 56 THR B CA 1
ATOM 1522 C C . THR B 1 56 ? 11.18 -22.312 -17.062 1 97.69 56 THR B C 1
ATOM 1524 O O . THR B 1 56 ? 10.023 -22.672 -16.828 1 97.69 56 THR B O 1
ATOM 1527 N N . SER B 1 57 ? 11.688 -22.266 -18.266 1 97.06 57 SER B N 1
ATOM 1528 C CA . SER B 1 57 ? 10.922 -22.719 -19.422 1 97.06 57 SER B CA 1
ATOM 1529 C C . SER B 1 57 ? 11.547 -23.953 -20.062 1 97.06 57 SER B C 1
ATOM 1531 O O . SER B 1 57 ? 12.766 -24.094 -20.062 1 97.06 57 SER B O 1
ATOM 1533 N N . VAL B 1 58 ? 10.727 -24.844 -20.484 1 96.06 58 VAL B N 1
ATOM 1534 C CA . VAL B 1 58 ? 11.102 -26.016 -21.266 1 96.06 58 VAL B CA 1
ATOM 1535 C C . VAL B 1 58 ? 10.516 -25.906 -22.672 1 96.06 58 VAL B C 1
ATOM 1537 O O . VAL B 1 58 ? 9.312 -25.688 -22.844 1 96.06 58 VAL B O 1
ATOM 1540 N N . ARG B 1 59 ? 11.352 -26.062 -23.609 1 94.69 59 ARG B N 1
ATOM 1541 C CA . ARG B 1 59 ? 10.914 -25.938 -25 1 94.69 59 ARG B CA 1
ATOM 1542 C C . ARG B 1 59 ? 10.359 -27.25 -25.531 1 94.69 59 ARG B C 1
ATOM 1544 O O . ARG B 1 59 ? 10.594 -28.312 -24.938 1 94.69 59 ARG B O 1
ATOM 1551 N N . GLY B 1 60 ? 9.609 -27.172 -26.641 1 91.56 60 GLY B N 1
ATOM 1552 C CA . GLY B 1 60 ? 9.125 -28.359 -27.328 1 91.56 60 GLY B CA 1
ATOM 1553 C C . GLY B 1 60 ? 7.645 -28.609 -27.125 1 91.56 60 GLY B C 1
ATOM 1554 O O . GLY B 1 60 ? 7.008 -27.953 -26.312 1 91.56 60 GLY B O 1
ATOM 1555 N N . ALA B 1 61 ? 7.035 -29.578 -27.734 1 89.06 61 ALA B N 1
ATOM 1556 C CA . ALA B 1 61 ? 5.613 -29.906 -27.75 1 89.06 61 ALA B CA 1
ATOM 1557 C C . ALA B 1 61 ? 5.105 -30.219 -26.344 1 89.06 61 ALA B C 1
ATOM 1559 O O . ALA B 1 61 ? 3.963 -29.906 -26 1 89.06 61 ALA B O 1
ATOM 1560 N N . GLN B 1 62 ? 5.98 -30.797 -25.531 1 90.44 62 GLN B N 1
ATOM 1561 C CA . GLN B 1 62 ? 5.598 -31.125 -24.156 1 90.44 62 GLN B CA 1
ATOM 1562 C C . GLN B 1 62 ? 6.219 -30.156 -23.156 1 90.44 62 GLN B C 1
ATOM 1564 O O . GLN B 1 62 ? 6.375 -30.469 -21.984 1 90.44 62 GLN B O 1
ATOM 1569 N N . GLY B 1 63 ? 6.566 -29 -23.781 1 95.44 63 GLY B N 1
ATOM 1570 C CA . GLY B 1 63 ? 7.219 -28.016 -22.922 1 95.44 63 GLY B CA 1
ATOM 1571 C C . GLY B 1 63 ? 6.242 -27.156 -22.156 1 95.44 63 GLY B C 1
ATOM 1572 O O . GLY B 1 63 ? 5.074 -27.516 -22 1 95.44 63 GLY B O 1
ATOM 1573 N N . GLY B 1 64 ? 6.801 -26.094 -21.484 1 97.06 64 GLY B N 1
ATOM 1574 C CA . GLY B 1 64 ? 6.066 -25.203 -20.609 1 97.06 64 GLY B CA 1
ATOM 1575 C C . GLY B 1 64 ? 6.938 -24.594 -19.531 1 97.06 64 GLY B C 1
ATOM 1576 O O . GLY B 1 64 ? 8.102 -24.281 -19.766 1 97.06 64 GLY B O 1
ATOM 1577 N N . TYR B 1 65 ? 6.309 -24.312 -18.484 1 98.06 65 TYR B N 1
ATOM 1578 C CA . TYR B 1 65 ? 7.012 -23.625 -17.422 1 98.06 65 TYR B CA 1
ATOM 1579 C C . TYR B 1 65 ? 7.023 -24.453 -16.141 1 98.06 65 TYR B C 1
ATOM 1581 O O . TYR B 1 65 ? 6.109 -25.25 -15.906 1 98.06 65 TYR B O 1
ATOM 1589 N N . LEU B 1 66 ? 8.125 -24.266 -15.453 1 97.56 66 LEU B N 1
ATOM 1590 C CA . LEU B 1 66 ? 8.305 -24.891 -14.148 1 97.56 66 LEU B CA 1
ATOM 1591 C C . LEU B 1 66 ? 8.711 -23.844 -13.109 1 97.56 66 LEU B C 1
ATOM 1593 O O . LEU B 1 66 ? 9.383 -22.859 -13.43 1 97.56 66 LEU B O 1
ATOM 1597 N N . LEU B 1 67 ? 8.289 -24.109 -11.852 1 97.81 67 LEU B N 1
ATOM 1598 C CA . LEU B 1 67 ? 8.898 -23.328 -10.781 1 97.81 67 LEU B CA 1
ATOM 1599 C C . LEU B 1 67 ? 10.398 -23.594 -10.703 1 97.81 67 LEU B C 1
ATOM 1601 O O . LEU B 1 67 ? 10.844 -24.734 -10.852 1 97.81 67 LEU B O 1
ATOM 1605 N N . SER B 1 68 ? 11.172 -22.594 -10.484 1 96.81 68 SER B N 1
ATOM 1606 C CA . SER B 1 68 ? 12.625 -22.734 -10.43 1 96.81 68 SER B CA 1
ATOM 1607 C C . SER B 1 68 ? 13.07 -23.312 -9.086 1 96.81 68 SER B C 1
ATOM 1609 O O . SER B 1 68 ? 14.18 -23.828 -8.969 1 96.81 68 SER B O 1
ATOM 1611 N N . LYS B 1 69 ? 12.266 -23.125 -8.039 1 95.81 69 LYS B N 1
ATOM 1612 C CA . LYS B 1 69 ? 12.547 -23.594 -6.684 1 95.81 69 LYS B CA 1
ATOM 1613 C C . LYS B 1 69 ? 11.273 -24.062 -5.992 1 95.81 69 LYS B C 1
ATOM 1615 O O . LYS B 1 69 ? 10.18 -23.922 -6.531 1 95.81 69 LYS B O 1
ATOM 1620 N N . ASP B 1 70 ? 11.477 -24.688 -4.855 1 96.88 70 ASP B N 1
ATOM 1621 C CA . ASP B 1 70 ? 10.359 -25.125 -4.031 1 96.88 70 ASP B CA 1
ATOM 1622 C C . ASP B 1 70 ? 9.43 -23.953 -3.699 1 96.88 70 ASP B C 1
ATOM 1624 O O . ASP B 1 70 ? 9.891 -22.859 -3.375 1 96.88 70 ASP B O 1
ATOM 1628 N N . PRO B 1 71 ? 8.109 -24.188 -3.873 1 97.94 71 PRO B N 1
ATOM 1629 C CA . PRO B 1 71 ? 7.164 -23.109 -3.58 1 97.94 71 PRO B CA 1
ATOM 1630 C C . PRO B 1 71 ? 7.344 -22.531 -2.18 1 97.94 71 PRO B C 1
ATOM 1632 O O . PRO B 1 71 ? 7.074 -21.344 -1.958 1 97.94 71 PRO B O 1
ATOM 1635 N N . ASP B 1 72 ? 7.844 -23.328 -1.181 1 98.19 72 ASP B N 1
ATOM 1636 C CA . ASP B 1 72 ? 8.031 -22.859 0.19 1 98.19 72 ASP B CA 1
ATOM 1637 C C . ASP B 1 72 ? 9.203 -21.891 0.283 1 98.19 72 ASP B C 1
ATOM 1639 O O . ASP B 1 72 ? 9.352 -21.188 1.282 1 98.19 72 ASP B O 1
ATOM 1643 N N . SER B 1 73 ? 10.016 -21.844 -0.757 1 98.06 73 SER B N 1
ATOM 1644 C CA . SER B 1 73 ? 11.188 -20.969 -0.771 1 98.06 73 SER B CA 1
ATOM 1645 C C . SER B 1 73 ? 10.93 -19.703 -1.568 1 98.06 73 SER B C 1
ATOM 1647 O O . SER B 1 73 ? 11.805 -18.844 -1.679 1 98.06 73 SER B O 1
ATOM 1649 N N . ILE B 1 74 ? 9.773 -19.562 -2.182 1 98.44 74 ILE B N 1
ATOM 1650 C CA . ILE B 1 74 ? 9.391 -18.391 -2.965 1 98.44 74 ILE B CA 1
A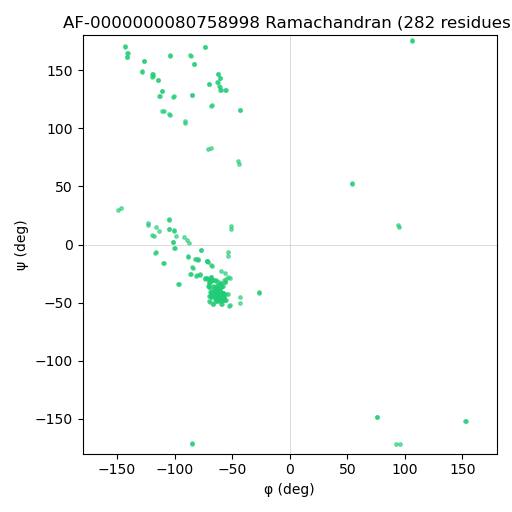TOM 1651 C C . ILE B 1 74 ? 8.406 -17.547 -2.17 1 98.44 74 ILE B C 1
ATOM 1653 O O . ILE B 1 74 ? 7.258 -17.953 -1.952 1 98.44 74 ILE B O 1
ATOM 1657 N N . THR B 1 75 ? 8.82 -16.375 -1.762 1 98.75 75 THR B N 1
ATOM 1658 C CA . THR B 1 75 ? 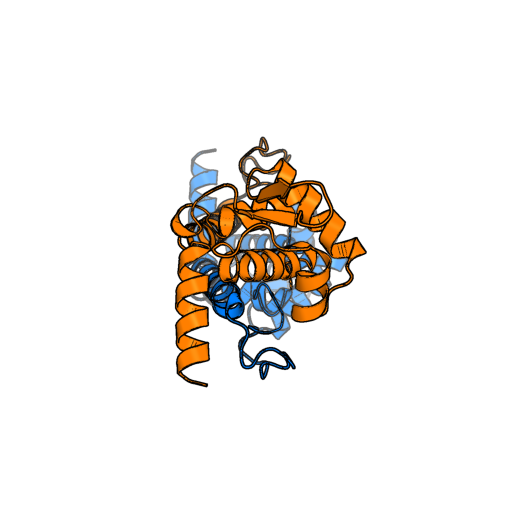7.926 -15.516 -1.005 1 98.75 75 THR B CA 1
ATOM 1659 C C . THR B 1 75 ? 7.016 -14.727 -1.943 1 98.75 75 THR B C 1
ATOM 1661 O O . THR B 1 75 ? 7.371 -14.469 -3.096 1 98.75 75 THR B O 1
ATOM 1664 N N . ILE B 1 76 ? 5.891 -14.336 -1.434 1 98.75 76 ILE B N 1
ATOM 1665 C CA . ILE B 1 76 ? 4.98 -13.492 -2.195 1 98.75 76 ILE B CA 1
ATOM 1666 C C . IL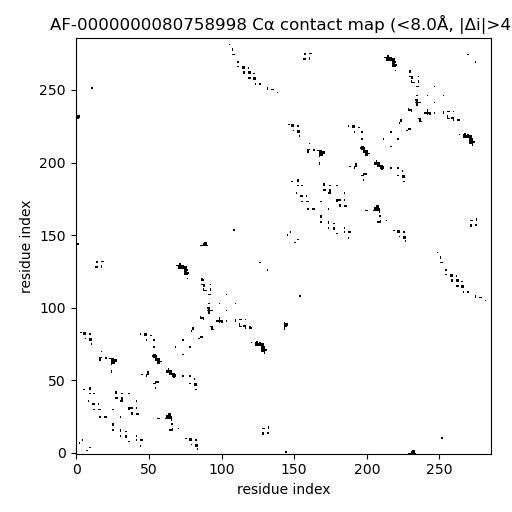E B 1 76 ? 5.652 -12.156 -2.5 1 98.75 76 ILE B C 1
ATOM 1668 O O . ILE B 1 76 ? 5.469 -11.594 -3.582 1 98.75 76 ILE B O 1
ATOM 1672 N N . GLY B 1 77 ? 6.477 -11.711 -1.523 1 98.56 77 GLY B N 1
ATOM 1673 C CA . GLY B 1 77 ? 7.211 -10.469 -1.725 1 98.56 77 GLY B CA 1
ATOM 1674 C C . GLY B 1 77 ? 8.141 -10.508 -2.924 1 98.56 77 GLY B C 1
ATOM 1675 O O . GLY B 1 77 ? 8.195 -9.555 -3.703 1 98.56 77 GLY B O 1
ATOM 1676 N N . SER B 1 78 ? 8.867 -11.641 -3.047 1 98.56 78 SER B N 1
ATOM 1677 C CA . SER B 1 78 ? 9.789 -11.758 -4.172 1 98.56 78 SER B CA 1
ATOM 1678 C C . SER B 1 78 ? 9.039 -11.766 -5.5 1 98.56 78 SER B C 1
ATOM 1680 O O . SER B 1 78 ? 9.5 -11.164 -6.477 1 98.56 78 SER B O 1
ATOM 1682 N N . ILE B 1 79 ? 7.883 -12.375 -5.555 1 98.62 79 ILE B N 1
ATOM 1683 C CA . ILE B 1 79 ? 7.066 -12.414 -6.762 1 98.62 79 ILE B CA 1
ATOM 1684 C C . ILE B 1 79 ? 6.566 -11.008 -7.09 1 98.62 79 ILE B C 1
ATOM 1686 O O . ILE B 1 79 ? 6.762 -10.516 -8.203 1 98.62 79 ILE B O 1
ATOM 1690 N N . LEU B 1 80 ? 5.98 -10.328 -6.137 1 98.25 80 LEU B N 1
ATOM 1691 C CA . LEU B 1 80 ? 5.383 -9.016 -6.375 1 98.25 80 LEU B CA 1
ATOM 1692 C C . LEU B 1 80 ? 6.449 -7.988 -6.738 1 98.25 80 LEU B C 1
ATOM 1694 O O . LEU B 1 80 ? 6.234 -7.152 -7.621 1 98.25 80 LEU B O 1
ATOM 1698 N N . ARG B 1 81 ? 7.598 -8.031 -6.094 1 97.5 81 ARG B N 1
ATOM 1699 C CA . ARG B 1 81 ? 8.648 -7.062 -6.395 1 97.5 81 ARG B CA 1
ATOM 1700 C C . ARG B 1 81 ? 9.227 -7.301 -7.785 1 97.5 81 ARG B C 1
ATOM 1702 O O . ARG B 1 81 ? 9.664 -6.359 -8.453 1 97.5 81 ARG B O 1
ATOM 1709 N N . SER B 1 82 ? 9.211 -8.523 -8.234 1 97.75 82 SER B N 1
ATOM 1710 C CA . SER B 1 82 ? 9.672 -8.797 -9.594 1 97.75 82 SER B CA 1
ATOM 1711 C C . SER B 1 82 ? 8.711 -8.211 -10.625 1 97.75 82 SER B C 1
ATOM 1713 O O . SER B 1 82 ? 9.133 -7.84 -11.727 1 97.75 82 SER B O 1
ATOM 1715 N N . LEU B 1 83 ? 7.477 -8.102 -10.273 1 97.62 83 LEU B N 1
ATOM 1716 C CA . LEU B 1 83 ? 6.449 -7.66 -11.211 1 97.62 83 LEU B CA 1
ATOM 1717 C C . LEU B 1 83 ? 6.184 -6.164 -11.062 1 97.62 83 LEU B C 1
ATOM 1719 O O . LEU B 1 83 ? 5.887 -5.484 -12.047 1 97.62 83 LEU B O 1
ATOM 1723 N N . GLU B 1 84 ? 6.289 -5.641 -9.828 1 95.19 84 GLU B N 1
ATOM 1724 C CA . GLU B 1 84 ? 5.859 -4.281 -9.508 1 95.19 84 GLU B CA 1
ATOM 1725 C C . GLU B 1 84 ? 7.051 -3.375 -9.227 1 95.19 84 GLU B C 1
ATOM 1727 O O . GLU B 1 84 ? 6.926 -2.148 -9.258 1 95.19 84 GLU B O 1
ATOM 1732 N N . GLY B 1 85 ? 8.148 -3.902 -9 1 94.38 85 GLY B N 1
ATOM 1733 C CA . GLY B 1 85 ? 9.227 -3.129 -8.391 1 94.38 85 GLY B CA 1
ATOM 1734 C C . GLY B 1 85 ? 9.023 -2.902 -6.902 1 94.38 85 GLY B C 1
ATOM 1735 O O . GLY B 1 85 ? 8.484 -3.762 -6.203 1 94.38 85 GLY B O 1
ATOM 1736 N N . SER B 1 86 ? 9.516 -1.742 -6.426 1 94.94 86 SER B N 1
ATOM 1737 C CA . SER B 1 86 ? 9.383 -1.408 -5.012 1 94.94 86 SER B CA 1
ATOM 1738 C C . SER B 1 86 ? 7.914 -1.331 -4.598 1 94.94 86 SER B C 1
ATOM 1740 O O . SER B 1 86 ? 7.082 -0.814 -5.344 1 94.94 86 SER B O 1
ATOM 1742 N N . LEU B 1 87 ? 7.656 -1.777 -3.4 1 95.81 87 LEU B N 1
ATOM 1743 C CA . LEU B 1 87 ? 6.297 -1.709 -2.871 1 95.81 87 LEU B CA 1
ATOM 1744 C C . LEU B 1 87 ? 6.145 -0.532 -1.914 1 95.81 87 LEU B C 1
ATOM 1746 O O . LEU B 1 87 ? 5.168 -0.458 -1.164 1 95.81 87 LEU B O 1
ATOM 1750 N N . ALA B 1 88 ? 7.16 0.339 -1.938 1 95.25 88 ALA B N 1
ATOM 1751 C CA . ALA B 1 88 ? 7.121 1.539 -1.105 1 95.25 88 ALA B CA 1
ATOM 1752 C C . ALA B 1 88 ? 5.945 2.436 -1.494 1 95.25 88 ALA B C 1
ATOM 1754 O O . ALA B 1 88 ? 5.594 2.533 -2.672 1 95.25 88 ALA B O 1
ATOM 1755 N N . PRO B 1 89 ? 5.43 3.098 -0.469 1 95.31 89 PRO B N 1
ATOM 1756 C CA . PRO B 1 89 ? 4.262 3.926 -0.771 1 95.31 89 PRO B CA 1
ATOM 1757 C C . PRO B 1 89 ? 4.617 5.191 -1.547 1 95.31 89 PRO B C 1
ATOM 1759 O O . PRO B 1 89 ? 3.775 5.746 -2.256 1 95.31 89 PRO B O 1
ATOM 1762 N N . VAL B 1 90 ? 5.895 5.734 -1.332 1 93.12 90 VAL B N 1
ATOM 1763 C CA . VAL B 1 90 ? 6.348 6.961 -1.976 1 93.12 90 VAL B CA 1
ATO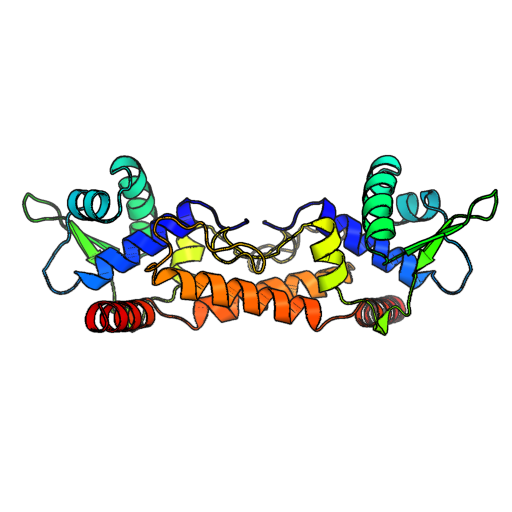M 1764 C C . VAL B 1 90 ? 7.812 6.816 -2.387 1 93.12 90 VAL B C 1
ATOM 1766 O O . VAL B 1 90 ? 8.523 5.945 -1.88 1 93.12 90 VAL B O 1
ATOM 1769 N N . ASP B 1 91 ? 8.289 7.664 -3.215 1 89.62 91 ASP B N 1
ATOM 1770 C CA . ASP B 1 91 ? 9.594 7.539 -3.852 1 89.62 91 ASP B CA 1
ATOM 1771 C C . ASP B 1 91 ? 10.719 7.719 -2.834 1 89.62 91 ASP B C 1
ATOM 1773 O O . ASP B 1 91 ? 11.773 7.086 -2.947 1 89.62 91 ASP B O 1
ATOM 1777 N N . CYS B 1 92 ? 10.516 8.477 -1.889 1 87.38 92 CYS B N 1
ATOM 1778 C CA . CYS B 1 92 ? 11.609 8.859 -1.003 1 87.38 92 CYS B CA 1
ATOM 1779 C C . CYS B 1 92 ? 11.945 7.738 -0.031 1 87.38 92 CYS B C 1
ATOM 1781 O O . CYS B 1 92 ? 12.93 7.82 0.707 1 87.38 92 CYS B O 1
ATOM 1783 N N . VAL B 1 93 ? 11.227 6.723 -0.055 1 90.12 93 VAL B N 1
ATOM 1784 C CA . VAL B 1 93 ? 11.523 5.641 0.875 1 90.12 93 VAL B CA 1
ATOM 1785 C C . VAL B 1 93 ? 11.766 4.348 0.101 1 90.12 93 VAL B C 1
ATOM 1787 O O . VAL B 1 93 ? 11.688 3.254 0.668 1 90.12 93 VAL B O 1
ATOM 1790 N N . VAL B 1 94 ? 12.008 4.531 -1.186 1 88.88 94 VAL B N 1
ATOM 1791 C CA . VAL B 1 94 ? 12.367 3.355 -1.969 1 88.88 94 VAL B CA 1
ATOM 1792 C C . VAL B 1 94 ? 13.742 2.844 -1.527 1 88.88 94 VAL B C 1
ATOM 1794 O O . VAL B 1 94 ? 14.672 3.627 -1.341 1 88.88 94 VAL B O 1
ATOM 1797 N N . GLU B 1 95 ? 13.914 1.609 -1.039 1 73.56 95 GLU B N 1
ATOM 1798 C CA . GLU B 1 95 ? 15.102 1.007 -0.45 1 73.56 95 GLU B CA 1
ATOM 1799 C C . GLU B 1 95 ? 16.344 1.352 -1.256 1 73.56 95 GLU B C 1
ATOM 1801 O O . GLU B 1 95 ? 17.406 1.657 -0.686 1 73.56 95 GLU B O 1
ATOM 1806 N N . ASP B 1 96 ? 16.5 1.225 -2.559 1 64.12 96 ASP B N 1
ATOM 1807 C CA . ASP B 1 96 ? 17.734 1.349 -3.32 1 64.12 96 ASP B CA 1
ATOM 1808 C C . ASP B 1 96 ? 17.938 2.779 -3.82 1 64.12 96 ASP B C 1
ATOM 1810 O O . ASP B 1 96 ? 18.875 3.057 -4.57 1 64.12 96 ASP B O 1
ATOM 1814 N N . SER B 1 97 ? 17.062 3.658 -3.369 1 58 97 SER B N 1
ATOM 1815 C CA . SER B 1 97 ? 17.203 4.996 -3.936 1 58 97 SER B CA 1
ATOM 1816 C C . SER B 1 97 ? 17.734 5.98 -2.898 1 58 97 SER B C 1
ATOM 1818 O O . SER B 1 97 ? 17.453 5.848 -1.706 1 58 97 SER B O 1
ATOM 1820 N N . SER B 1 98 ? 18.906 6.43 -3.199 1 55.47 98 SER B N 1
ATOM 1821 C CA . SER B 1 98 ? 19.312 7.594 -2.414 1 55.47 98 SER B CA 1
ATOM 1822 C C . SER B 1 98 ? 18.156 8.594 -2.287 1 55.47 98 SER B C 1
ATOM 1824 O O . SER B 1 98 ? 17.453 8.867 -3.264 1 55.47 98 SER B O 1
ATOM 1826 N N . PRO B 1 99 ? 17.75 8.773 -1.176 1 52.28 99 PRO B N 1
ATOM 1827 C CA . PRO B 1 99 ? 16.578 9.625 -0.981 1 52.28 99 PRO B CA 1
ATOM 1828 C C . PRO B 1 99 ? 16.625 10.906 -1.806 1 52.28 99 PRO B C 1
ATOM 1830 O O . PRO B 1 99 ? 17.547 11.711 -1.641 1 52.28 99 PRO B O 1
ATOM 1833 N N . LYS B 1 100 ? 16.5 10.828 -3.164 1 51.09 100 LYS B N 1
ATOM 1834 C CA . LYS B 1 100 ? 16.453 12.086 -3.893 1 51.09 100 LYS B CA 1
ATOM 1835 C C . LYS B 1 100 ? 15.406 13.023 -3.303 1 51.09 100 LYS B C 1
ATOM 1837 O O . LYS B 1 100 ? 14.648 13.664 -4.039 1 51.09 100 LYS B O 1
ATOM 1842 N N . CYS B 1 101 ? 14.867 12.828 -2.199 1 54.97 101 CYS B N 1
ATOM 1843 C CA . CYS B 1 101 ? 13.898 13.844 -1.799 1 54.97 101 CYS B CA 1
ATOM 1844 C C . CYS B 1 101 ? 14.578 15.172 -1.505 1 54.97 101 CYS B C 1
ATOM 1846 O O . CYS B 1 101 ? 15.438 15.25 -0.622 1 54.97 101 CYS B O 1
ATOM 1848 N N . ASP B 1 102 ? 14.852 15.953 -2.498 1 47.91 102 ASP B N 1
ATOM 1849 C CA . ASP B 1 102 ? 15.438 17.281 -2.314 1 47.91 102 ASP B CA 1
ATOM 1850 C C . ASP B 1 102 ? 15.07 17.859 -0.95 1 47.91 102 ASP B C 1
ATOM 1852 O O . ASP B 1 102 ? 15.812 18.672 -0.394 1 47.91 102 ASP B O 1
ATOM 1856 N N . ARG B 1 103 ? 13.859 17.688 -0.507 1 49.56 103 ARG B N 1
ATOM 1857 C CA . ARG B 1 103 ? 13.461 18.25 0.78 1 49.56 103 ARG B CA 1
ATOM 1858 C C . ARG B 1 103 ? 13.375 17.172 1.849 1 49.56 103 ARG B C 1
ATOM 1860 O O . ARG B 1 103 ? 12.828 17.406 2.928 1 49.56 103 ARG B O 1
ATOM 1867 N N . PHE B 1 104 ? 13.977 15.945 1.477 1 48.19 104 PHE B N 1
ATOM 1868 C CA . PHE B 1 104 ? 13.938 14.688 2.211 1 48.19 104 PHE B CA 1
ATOM 1869 C C . PHE B 1 104 ? 14.68 14.812 3.535 1 48.19 104 PHE B C 1
ATOM 1871 O O . PHE B 1 104 ? 14.289 14.203 4.531 1 48.19 104 PHE B O 1
ATOM 1878 N N . ASP B 1 105 ? 15.828 15.492 3.482 1 48.47 105 ASP B N 1
ATOM 1879 C CA . ASP B 1 105 ? 16.688 15.398 4.656 1 48.47 105 ASP B CA 1
ATOM 1880 C C . ASP B 1 105 ? 15.93 15.773 5.93 1 48.47 105 ASP B C 1
ATOM 1882 O O . ASP B 1 105 ? 16.266 15.305 7.02 1 48.47 105 ASP B O 1
ATOM 1886 N N . ASN B 1 106 ? 14.641 16.266 5.758 1 59.06 106 ASN B N 1
ATOM 1887 C CA . ASN B 1 106 ? 14.086 16.656 7.047 1 59.06 106 ASN B CA 1
ATOM 1888 C C . ASN B 1 106 ? 12.57 16.469 7.078 1 59.06 106 ASN B C 1
ATOM 1890 O O . ASN B 1 106 ? 11.875 17.109 7.867 1 59.06 106 ASN B O 1
ATOM 1894 N N . CYS B 1 107 ? 12.242 15.422 6.238 1 82.69 107 CYS B N 1
ATOM 1895 C CA . CYS B 1 107 ? 10.781 15.336 6.227 1 82.69 107 CYS B CA 1
ATOM 1896 C C . CYS B 1 107 ? 10.281 14.391 7.305 1 82.69 107 CYS B C 1
ATOM 1898 O O . CYS B 1 107 ? 10.547 13.188 7.25 1 82.69 107 CYS B O 1
ATOM 1900 N N . VAL B 1 108 ? 9.734 14.875 8.398 1 91.69 108 VAL B N 1
ATOM 1901 C CA . VAL B 1 108 ? 9.211 14.133 9.539 1 91.69 108 VAL B CA 1
ATOM 1902 C C . VAL B 1 108 ? 8.164 13.125 9.07 1 91.69 108 VAL B C 1
ATOM 1904 O O . VAL B 1 108 ? 8.055 12.031 9.625 1 91.69 108 VAL B O 1
ATOM 1907 N N . THR B 1 109 ? 7.473 13.461 7.973 1 94 109 THR B N 1
ATOM 1908 C CA . THR B 1 109 ? 6.426 12.562 7.504 1 94 109 THR B CA 1
ATOM 1909 C C . THR B 1 109 ? 7.031 11.297 6.895 1 94 109 THR B C 1
ATOM 1911 O O . THR B 1 109 ? 6.336 10.305 6.695 1 94 109 THR B O 1
ATOM 1914 N N . LYS B 1 110 ? 8.297 11.312 6.617 1 93.31 110 LYS B N 1
ATOM 1915 C CA . LYS B 1 110 ? 8.992 10.156 6.066 1 93.31 110 LYS B CA 1
ATOM 1916 C C . LYS B 1 110 ? 8.828 8.93 6.965 1 93.31 110 LYS B C 1
ATOM 1918 O O . LYS B 1 110 ? 8.758 7.801 6.48 1 93.31 110 LYS B O 1
ATOM 1923 N N . ILE B 1 111 ? 8.734 9.125 8.25 1 93.94 111 ILE B N 1
ATOM 1924 C CA . ILE B 1 111 ? 8.617 8.047 9.219 1 93.94 111 ILE B CA 1
ATOM 1925 C C . ILE B 1 111 ? 7.355 7.23 8.93 1 93.94 111 ILE B C 1
ATOM 1927 O O . ILE B 1 111 ? 7.363 6.004 9.047 1 93.94 111 ILE B O 1
ATOM 1931 N N . VAL B 1 112 ? 6.34 7.918 8.523 1 96.94 112 VAL B N 1
ATOM 1932 C CA . VAL B 1 112 ? 5.074 7.258 8.219 1 96.94 112 VAL B CA 1
ATOM 1933 C C . VAL B 1 112 ? 5.234 6.383 6.977 1 96.94 112 VAL B C 1
ATOM 1935 O O . VAL B 1 112 ? 4.84 5.215 6.98 1 96.94 112 VAL B O 1
ATOM 1938 N N . TRP B 1 113 ? 5.879 6.93 5.957 1 96.38 113 TRP B N 1
ATOM 1939 C CA . TRP B 1 113 ? 6.059 6.219 4.699 1 96.38 113 TRP B CA 1
ATOM 1940 C C . TRP B 1 113 ? 6.953 4.996 4.883 1 96.38 113 TRP B C 1
ATOM 1942 O O . TRP B 1 113 ? 6.691 3.934 4.316 1 96.38 113 TRP B O 1
ATOM 1952 N N . GLU B 1 114 ? 7.973 5.184 5.656 1 95.62 114 GLU B N 1
ATOM 1953 C CA . GLU B 1 114 ? 8.867 4.074 5.965 1 95.62 114 GLU B CA 1
ATOM 1954 C C . GLU B 1 114 ? 8.141 2.965 6.715 1 95.62 114 GLU B C 1
ATOM 1956 O O . GLU B 1 114 ? 8.336 1.781 6.438 1 95.62 114 GLU B O 1
ATOM 1961 N N . LYS B 1 115 ? 7.316 3.367 7.652 1 97.12 115 LYS B N 1
ATOM 1962 C CA . LYS B 1 115 ? 6.566 2.373 8.414 1 97.12 115 LYS B CA 1
ATOM 1963 C C . LYS B 1 115 ? 5.609 1.597 7.516 1 97.12 115 LYS B C 1
ATOM 1965 O O . LYS B 1 115 ? 5.477 0.378 7.645 1 97.12 115 LYS B O 1
ATOM 1970 N N . ILE B 1 116 ? 4.918 2.305 6.625 1 97.56 116 ILE B N 1
ATOM 1971 C CA . ILE B 1 116 ? 4.035 1.643 5.668 1 97.56 116 ILE B CA 1
ATOM 1972 C C . ILE B 1 116 ? 4.844 0.665 4.816 1 97.56 116 ILE B C 1
ATOM 1974 O O . ILE B 1 116 ? 4.473 -0.503 4.684 1 97.56 116 ILE B O 1
ATOM 1978 N N . ARG B 1 117 ? 5.957 1.174 4.227 1 96.88 117 ARG B N 1
ATOM 1979 C CA . ARG B 1 117 ? 6.824 0.338 3.402 1 96.88 117 ARG B CA 1
ATOM 1980 C C . ARG B 1 117 ? 7.23 -0.93 4.148 1 96.88 117 ARG B C 1
ATOM 1982 O O . ARG B 1 117 ? 7.074 -2.037 3.631 1 96.88 117 ARG B O 1
ATOM 1989 N N . ASP B 1 118 ? 7.754 -0.742 5.352 1 97.88 118 ASP B N 1
ATOM 1990 C CA . ASP B 1 118 ? 8.25 -1.864 6.141 1 97.88 118 ASP B CA 1
ATOM 1991 C C . ASP B 1 118 ? 7.125 -2.844 6.473 1 97.88 118 ASP B C 1
ATOM 1993 O O . ASP B 1 118 ? 7.328 -4.059 6.445 1 97.88 118 ASP B O 1
ATOM 1997 N N . SER B 1 119 ? 5.957 -2.346 6.809 1 98.31 119 SER B N 1
ATOM 1998 C CA . SER B 1 119 ? 4.82 -3.195 7.141 1 98.31 119 SER B CA 1
ATOM 1999 C C . SER B 1 119 ? 4.375 -4.02 5.938 1 98.31 119 SER B C 1
ATOM 2001 O O . SER B 1 119 ? 4.082 -5.211 6.066 1 98.31 119 SER B O 1
ATOM 2003 N N . VAL B 1 120 ? 4.305 -3.42 4.793 1 97.88 120 VAL B N 1
ATOM 2004 C CA . VAL B 1 120 ? 3.938 -4.129 3.572 1 97.88 120 VAL B CA 1
ATOM 2005 C C . VAL B 1 120 ? 4.977 -5.203 3.264 1 97.88 120 VAL B C 1
ATOM 2007 O O . VAL B 1 120 ? 4.629 -6.359 3.014 1 97.88 120 VAL B O 1
ATOM 2010 N N . ASN B 1 121 ? 6.262 -4.809 3.305 1 97.88 121 ASN B N 1
ATOM 2011 C CA . ASN B 1 121 ? 7.328 -5.766 3.041 1 97.88 121 ASN B CA 1
ATOM 2012 C C . ASN B 1 121 ? 7.27 -6.949 4.004 1 97.88 121 ASN B C 1
ATOM 2014 O O . ASN B 1 121 ? 7.418 -8.102 3.59 1 97.88 121 ASN B O 1
ATOM 2018 N N . GLU B 1 122 ? 7.074 -6.652 5.242 1 98.44 122 GLU B N 1
ATOM 2019 C CA . GLU B 1 122 ? 6.973 -7.723 6.234 1 98.44 122 GLU B CA 1
ATOM 2020 C C . GLU B 1 122 ? 5.801 -8.648 5.926 1 98.44 122 GLU B C 1
ATOM 2022 O O . GLU B 1 122 ? 5.934 -9.875 5.996 1 98.44 122 GLU B O 1
ATOM 2027 N N . ALA B 1 123 ? 4.695 -8.125 5.602 1 98.25 123 ALA B N 1
ATOM 2028 C CA . ALA B 1 123 ? 3.498 -8.906 5.305 1 98.25 123 ALA B CA 1
ATOM 2029 C C . ALA B 1 123 ? 3.74 -9.844 4.125 1 98.25 123 ALA B C 1
ATOM 2031 O O . ALA B 1 123 ? 3.518 -11.055 4.234 1 98.25 123 ALA B O 1
ATOM 2032 N N . VAL B 1 124 ? 4.277 -9.375 3.053 1 98.44 124 VAL B N 1
ATOM 2033 C CA . VAL B 1 124 ? 4.363 -10.164 1.828 1 98.44 124 VAL B CA 1
ATOM 2034 C C . VAL B 1 124 ? 5.555 -11.117 1.906 1 98.44 124 VAL B C 1
ATOM 2036 O O . VAL B 1 124 ? 5.547 -12.18 1.284 1 98.44 124 VAL B O 1
ATOM 2039 N N . ASP B 1 125 ? 6.598 -10.773 2.676 1 98.62 125 ASP B N 1
ATOM 2040 C CA . ASP B 1 125 ? 7.773 -11.625 2.791 1 98.62 125 ASP B CA 1
ATOM 2041 C C . ASP B 1 125 ? 7.539 -12.75 3.795 1 98.62 125 ASP B C 1
ATOM 2043 O O . ASP B 1 125 ? 8.297 -13.727 3.838 1 98.62 125 ASP B O 1
ATOM 2047 N N . SER B 1 126 ? 6.48 -12.633 4.562 1 98.5 126 SER B N 1
ATOM 2048 C CA . SER B 1 126 ? 6.184 -13.641 5.574 1 98.5 126 SER B CA 1
ATOM 2049 C C . SER B 1 126 ? 5.336 -14.773 4.996 1 98.5 126 SER B C 1
ATOM 2051 O O . SER B 1 126 ? 5.102 -15.781 5.66 1 98.5 126 SER B O 1
ATOM 2053 N N . ILE B 1 127 ? 4.793 -14.641 3.785 1 98.5 127 ILE B N 1
ATOM 2054 C CA . ILE B 1 127 ? 3.961 -15.633 3.119 1 98.5 127 ILE B CA 1
ATOM 2055 C C . ILE B 1 127 ? 4.715 -16.219 1.928 1 98.5 127 ILE B C 1
ATOM 2057 O O . ILE B 1 127 ? 5.34 -15.492 1.156 1 98.5 127 ILE B O 1
ATOM 2061 N N . THR B 1 128 ? 4.699 -17.5 1.836 1 98.69 128 THR B N 1
ATOM 2062 C CA . THR B 1 128 ? 5.324 -18.156 0.692 1 98.69 128 THR B CA 1
ATOM 2063 C C . THR B 1 128 ? 4.266 -18.641 -0.296 1 98.69 128 THR B C 1
ATOM 2065 O O . THR B 1 128 ? 3.084 -18.734 0.045 1 98.69 128 THR B O 1
ATOM 2068 N N . LEU B 1 129 ? 4.727 -18.922 -1.502 1 98.25 129 LEU B N 1
ATOM 2069 C CA . LEU B 1 129 ? 3.855 -19.547 -2.488 1 98.25 129 LEU B CA 1
ATOM 2070 C C . LEU B 1 129 ? 3.334 -20.875 -1.978 1 98.25 129 LEU B C 1
ATOM 2072 O O . LEU B 1 129 ? 2.191 -21.25 -2.252 1 98.25 129 LEU B O 1
ATOM 2076 N N . GLY B 1 130 ? 4.168 -21.609 -1.227 1 97.88 130 GLY B N 1
ATOM 2077 C CA . GLY B 1 130 ? 3.754 -22.859 -0.608 1 97.88 130 GLY B CA 1
ATOM 2078 C C . GLY B 1 130 ? 2.598 -22.688 0.36 1 97.88 130 GLY B C 1
ATOM 2079 O O . GLY B 1 130 ? 1.704 -23.531 0.42 1 97.88 130 GLY B O 1
ATOM 2080 N N . ASP B 1 131 ? 2.584 -21.641 1.116 1 98 131 ASP B N 1
ATOM 2081 C CA . ASP B 1 131 ? 1.468 -21.328 2.006 1 98 131 ASP B CA 1
ATOM 2082 C C . ASP B 1 131 ? 0.161 -21.203 1.226 1 98 131 ASP B C 1
ATOM 2084 O O . ASP B 1 131 ? -0.88 -21.703 1.665 1 98 131 ASP B O 1
ATOM 2088 N N . LEU B 1 132 ? 0.216 -20.562 0.089 1 97.19 132 LEU B N 1
ATOM 2089 C CA . LEU B 1 132 ? -0.983 -20.391 -0.722 1 97.19 132 LEU B CA 1
ATOM 2090 C C . LEU B 1 132 ? -1.463 -21.719 -1.285 1 97.19 132 LEU B C 1
ATOM 2092 O O . LEU B 1 132 ? -2.668 -21.969 -1.368 1 97.19 132 LEU B O 1
ATOM 2096 N N . VAL B 1 133 ? -0.524 -22.5 -1.711 1 96.44 133 VAL B N 1
ATOM 2097 C CA . VAL B 1 133 ? -0.878 -23.828 -2.207 1 96.44 133 VAL B CA 1
ATOM 2098 C C . VAL B 1 133 ? -1.62 -24.609 -1.122 1 96.44 133 VAL B C 1
ATOM 2100 O O . VAL B 1 133 ? -2.664 -25.203 -1.385 1 96.44 133 VAL B O 1
ATOM 2103 N N . LYS B 1 134 ? -1.088 -24.609 0.082 1 96.44 134 LYS B N 1
ATOM 2104 C CA . LYS B 1 134 ? -1.715 -25.312 1.203 1 96.44 134 LYS B CA 1
ATOM 2105 C C . LYS B 1 134 ? -3.121 -24.781 1.463 1 96.44 134 LYS B C 1
ATOM 2107 O O . LYS B 1 134 ? -4.051 -25.547 1.697 1 96.44 134 LYS B O 1
ATOM 2112 N N . GLU B 1 135 ? -3.268 -23.5 1.392 1 94.62 135 GLU B N 1
ATOM 2113 C CA . GLU B 1 135 ? -4.574 -22.891 1.607 1 94.62 135 GLU B CA 1
ATOM 2114 C C . GLU B 1 135 ? -5.555 -23.266 0.503 1 94.62 135 GLU B C 1
ATOM 2116 O O . GLU B 1 135 ? -6.73 -23.516 0.771 1 94.62 135 GLU B O 1
ATOM 2121 N N . SER B 1 136 ? -5.062 -23.219 -0.688 1 93 136 SER B N 1
ATOM 2122 C CA . SER B 1 136 ? -5.902 -23.594 -1.819 1 93 136 SER B CA 1
ATOM 2123 C C . SER B 1 136 ? -6.402 -25.031 -1.676 1 93 136 SER B C 1
ATOM 2125 O O . SER B 1 136 ? -7.57 -25.312 -1.948 1 93 136 SER B O 1
ATOM 2127 N N . ASN B 1 137 ? -5.57 -25.938 -1.286 1 91.44 137 ASN B N 1
ATOM 2128 C CA . ASN B 1 137 ? -5.926 -27.344 -1.126 1 91.44 137 ASN B CA 1
ATOM 2129 C C . ASN B 1 137 ? -6.941 -27.547 -0.002 1 91.44 137 ASN B C 1
ATOM 2131 O O . ASN B 1 137 ? -7.785 -28.438 -0.074 1 91.44 137 ASN B O 1
ATOM 2135 N N . LYS B 1 138 ? -6.852 -26.688 0.964 1 88.25 138 LYS B N 1
ATOM 2136 C CA . LYS B 1 138 ? -7.824 -26.734 2.051 1 88.25 138 LYS B CA 1
ATOM 2137 C C . LYS B 1 138 ? -9.211 -26.297 1.569 1 88.25 138 LYS B C 1
ATOM 2139 O O . LYS B 1 138 ? -10.219 -26.891 1.964 1 88.25 138 LYS B O 1
ATOM 2144 N N . ASN B 1 139 ? -9.234 -25.297 0.764 1 79.88 139 ASN B N 1
ATOM 2145 C CA . ASN B 1 139 ? -10.492 -24.766 0.257 1 79.88 139 ASN B CA 1
ATOM 2146 C C . ASN B 1 139 ? -11.141 -25.734 -0.74 1 79.88 139 ASN B C 1
ATOM 2148 O O . ASN B 1 139 ? -12.367 -25.781 -0.851 1 79.88 139 ASN B O 1
ATOM 2152 N N . SER B 1 140 ? -10.32 -26.375 -1.491 1 71.12 140 SER B N 1
ATOM 2153 C CA . SER B 1 140 ? -10.836 -27.359 -2.432 1 71.12 140 SER B CA 1
ATOM 2154 C C . SER B 1 140 ? -11.375 -28.594 -1.704 1 71.12 140 SER B C 1
ATOM 2156 O O . SER B 1 140 ? -12.312 -29.234 -2.18 1 71.12 140 SER B O 1
ATOM 2158 N N . ALA B 1 141 ? -10.773 -28.875 -0.562 1 66.19 141 ALA B N 1
ATOM 2159 C CA . ALA B 1 141 ? -11.258 -30.016 0.215 1 66.19 141 ALA B CA 1
ATOM 2160 C C . ALA B 1 141 ? -12.609 -29.703 0.863 1 66.19 141 ALA B C 1
ATOM 2162 O O . ALA B 1 141 ? -13.414 -30.594 1.104 1 66.19 141 ALA B O 1
ATOM 2163 N N . LEU B 1 142 ? -12.75 -28.469 1.103 1 56.59 142 LEU B N 1
ATOM 2164 C CA . LEU B 1 142 ? -13.992 -28.062 1.757 1 56.59 142 LEU B CA 1
ATOM 2165 C C . LEU B 1 142 ? -15.102 -27.844 0.732 1 56.59 142 LEU B C 1
ATOM 2167 O O . LEU B 1 142 ? -16.281 -27.812 1.086 1 56.59 142 LEU B O 1
ATOM 2171 N N . SER B 1 143 ? -14.75 -27.656 -0.524 1 50.41 143 SER B N 1
ATOM 2172 C CA . SER B 1 143 ? -15.812 -27.547 -1.526 1 50.41 143 SER B CA 1
ATOM 2173 C C . SER B 1 143 ? -16.219 -28.938 -2.027 1 50.41 143 SER B C 1
ATOM 2175 O O . SER B 1 143 ? -15.383 -29.828 -2.168 1 50.41 143 SER B O 1
#

Foldseek 3Di:
DPQDPLLVVQLQLLLVQLLCQVPAADALVVSCVVVVHDSVSSVVSVVLCVVLQQWDWDDDPRIHIHGNDRQQPAFSLSSNCSRPNQPFPDDQQRPPDPRPPVVPVDDPCVVVRNVVSVVVSVVRRVHTSVNVSVVVVVVVVVD/DPQDPLLVVQLQLLLVQLLCQVPAADALVVSCVVVVHDSVSSVVSVVLCVVLQQWDWDDDPRIHIHGNDRQQPAFSLSSNCSRPNQPFPDDQQRPPDPRPPVVNVDDPCVVVRNVVSVVVSVVRRVHTSVNVSVVVVVVVVVD

Solvent-accessible surface area (backbone atoms only — not comparable to full-atom values): 15544 Å² total; per-residue (Å²): 98,60,59,49,67,61,36,55,52,44,51,53,50,51,49,54,48,60,73,46,49,89,74,49,48,42,43,63,64,58,50,19,63,75,68,71,43,60,53,71,60,47,50,55,49,48,52,45,38,33,75,67,56,54,31,42,77,45,81,68,97,77,21,22,37,36,66,59,58,60,46,70,76,38,32,45,34,61,54,37,35,60,62,62,42,73,79,23,37,40,75,59,56,32,89,89,46,72,57,75,33,88,73,44,93,69,43,62,68,49,59,57,44,44,42,36,24,52,32,36,50,53,44,32,54,71,37,28,47,34,56,47,48,56,50,42,54,51,52,55,68,72,94,100,60,59,51,67,60,39,52,52,42,51,53,51,50,50,54,48,62,73,46,49,89,77,49,47,42,44,63,63,59,51,18,62,76,67,72,43,61,52,71,59,48,49,55,48,48,50,46,40,34,73,68,56,55,30,43,77,45,80,68,97,77,22,22,37,35,64,58,59,60,46,71,76,37,32,46,35,62,54,38,36,60,61,61,41,71,80,24,37,40,74,59,55,32,87,90,46,72,59,72,34,88,72,44,93,69,43,60,67,48,59,58,44,43,44,36,25,51,33,36,51,50,44,32,54,72,38,28,48,35,56,46,48,54,49,42,54,51,54,55,68,72,95